Protein AF-A0A8J5NGN4-F1 (afdb_monomer_lite)

Radius of gyration: 33.84 Å; chains: 1; bounding box: 92×82×114 Å

Organism: NCBI:txid485398

Foldseek 3Di:
DDPPPPQDAAAQFLLLDALDPDDPPQLDCQQAPAAADPDQAQCVRAVAAQQPRDPADKDKAFLADQVCFVVQLLNQVLVQAPCSVVDSTSPGSLRIHIHHPVVSVCLVVLQWAWGRHRHHIAIAGDPPSDDPVCCVPGHRRGTHRHYRHGSSSSVSSNVNSCRVPDCQLVDQDWGWHFGQDPVRDTDTDTDGSVVVVVVVVVVVVVVPPPPPPPDDDDDDDDDDDDDDDDDDDDDDDDDDDDDDDDDDDDDDDDDDDDDDDDDDDDDDDDDDDDDDDDDDDDDDDDDDDDDDDDDDDDDDDD

InterPro domains:
  IPR003615 HNH nuclease [PF13391] (49-114)

Structure (mmCIF, N/CA/C/O backbone):
data_AF-A0A8J5NGN4-F1
#
_entry.id   AF-A0A8J5NGN4-F1
#
loop_
_atom_site.group_PDB
_atom_site.id
_atom_site.type_symbol
_atom_site.label_atom_id
_atom_site.label_alt_id
_atom_site.label_comp_id
_atom_site.label_asym_id
_atom_site.label_entity_id
_atom_site.label_seq_id
_atom_site.pdbx_PDB_ins_code
_atom_site.Cartn_x
_atom_site.Cartn_y
_atom_site.Cartn_z
_atom_site.occupancy
_atom_site.B_iso_or_equiv
_atom_site.auth_seq_id
_atom_site.auth_comp_id
_atom_site.auth_asym_id
_atom_site.auth_atom_id
_atom_site.pdbx_PDB_model_num
ATOM 1 N N . MET A 1 1 ? -40.197 -11.863 7.035 1.00 39.50 1 MET A N 1
ATOM 2 C CA . MET A 1 1 ? -38.836 -11.668 6.495 1.00 39.50 1 MET A CA 1
ATOM 3 C C . MET A 1 1 ? -37.990 -11.101 7.623 1.00 39.50 1 MET A C 1
ATOM 5 O O . MET A 1 1 ? -38.134 -9.931 7.949 1.00 39.50 1 MET A O 1
ATOM 9 N N . LEU A 1 2 ? -37.246 -11.954 8.329 1.00 38.03 2 LEU A N 1
ATOM 10 C CA . LEU A 1 2 ? -36.384 -11.507 9.422 1.00 38.03 2 LEU A CA 1
ATOM 11 C C . LEU A 1 2 ? -35.191 -10.789 8.791 1.00 38.03 2 LEU A C 1
ATOM 13 O O . LEU A 1 2 ? -34.340 -11.428 8.178 1.00 38.03 2 LEU A O 1
ATOM 17 N N . VAL A 1 3 ? -35.165 -9.461 8.897 1.00 43.12 3 VAL A N 1
ATOM 18 C CA . VAL A 1 3 ? -33.940 -8.688 8.691 1.00 43.12 3 VAL A CA 1
ATOM 19 C C . VAL A 1 3 ? -33.030 -9.088 9.839 1.00 43.12 3 VAL A C 1
ATOM 21 O O . VAL A 1 3 ? -33.196 -8.628 10.966 1.00 43.12 3 VAL A O 1
ATOM 24 N N . ILE A 1 4 ? -32.141 -10.041 9.586 1.00 38.94 4 ILE A N 1
ATOM 25 C CA . ILE A 1 4 ? -31.088 -10.361 10.535 1.00 38.94 4 ILE A CA 1
ATOM 26 C C . ILE A 1 4 ? -30.204 -9.112 10.546 1.00 38.94 4 ILE A C 1
ATOM 28 O O . ILE A 1 4 ? -29.512 -8.834 9.568 1.00 38.94 4 ILE A O 1
ATOM 32 N N . ASP A 1 5 ? -30.291 -8.312 11.610 1.00 48.19 5 ASP A N 1
ATOM 33 C CA . ASP A 1 5 ? -29.362 -7.213 11.880 1.00 48.19 5 ASP A CA 1
ATOM 34 C C . ASP A 1 5 ? -28.006 -7.836 12.233 1.00 48.19 5 ASP A C 1
ATOM 36 O O . ASP A 1 5 ? -27.617 -7.955 13.399 1.00 48.19 5 ASP A O 1
ATOM 40 N N . ILE A 1 6 ? -27.314 -8.360 11.216 1.00 52.22 6 ILE A N 1
ATOM 41 C CA . ILE A 1 6 ? -25.983 -8.931 11.378 1.00 52.22 6 ILE A CA 1
ATOM 42 C C . ILE A 1 6 ? -25.025 -7.754 11.545 1.00 52.22 6 ILE A C 1
ATOM 44 O O . ILE A 1 6 ? -24.407 -7.267 10.600 1.00 52.22 6 ILE A O 1
ATOM 48 N N . LYS A 1 7 ? -24.915 -7.263 12.781 1.00 64.38 7 LYS A N 1
ATOM 49 C CA . LYS A 1 7 ? -23.884 -6.301 13.171 1.00 64.38 7 LYS A CA 1
ATOM 50 C C . LYS A 1 7 ? -22.527 -7.000 13.143 1.00 64.38 7 LYS A C 1
ATOM 52 O O . LYS A 1 7 ? -22.101 -7.567 14.154 1.00 64.38 7 LYS A O 1
ATOM 57 N N . TYR A 1 8 ? -21.863 -6.961 11.992 1.00 76.25 8 TYR A N 1
ATOM 58 C CA . TYR A 1 8 ? -20.482 -7.408 11.854 1.00 76.25 8 TYR A CA 1
ATOM 59 C C . TYR A 1 8 ? -19.544 -6.482 12.638 1.00 76.25 8 TYR A C 1
ATOM 61 O O . TYR A 1 8 ? -19.718 -5.258 12.601 1.00 76.25 8 TYR A O 1
ATOM 69 N N . PRO A 1 9 ? -18.571 -7.039 13.378 1.00 80.31 9 PRO A N 1
ATOM 70 C CA . PRO A 1 9 ? -17.568 -6.232 14.043 1.00 80.31 9 PRO A CA 1
ATOM 71 C C . PRO A 1 9 ? -16.638 -5.604 12.996 1.00 80.31 9 PRO A C 1
ATOM 73 O O . PRO A 1 9 ? -16.222 -6.256 12.043 1.00 80.31 9 PRO A O 1
ATOM 76 N N . ILE A 1 10 ? -16.342 -4.319 13.161 1.00 86.00 10 ILE A N 1
ATOM 77 C CA . ILE A 1 10 ? -15.572 -3.518 12.208 1.00 86.00 10 ILE A CA 1
ATOM 78 C C . ILE A 1 10 ? -14.189 -3.246 12.786 1.00 86.00 10 ILE A C 1
ATOM 80 O O . ILE A 1 10 ? -14.046 -2.955 13.972 1.00 86.00 10 ILE A O 1
ATOM 84 N N . VAL A 1 11 ? -13.164 -3.309 11.945 1.00 88.19 11 VAL A N 1
ATOM 85 C CA . VAL A 1 11 ? -11.821 -2.864 12.316 1.00 88.19 11 VAL A CA 1
ATOM 86 C C . VAL A 1 11 ? -11.794 -1.326 12.282 1.00 88.19 11 VAL A C 1
ATOM 88 O O . VAL A 1 11 ? -12.138 -0.742 11.255 1.00 88.19 11 VAL A O 1
ATOM 91 N N . PRO A 1 12 ? -11.445 -0.636 13.379 1.00 85.69 12 PRO A N 1
ATOM 92 C CA . PRO A 1 12 ? -11.610 0.816 13.469 1.00 85.69 12 PRO A CA 1
ATOM 93 C C . PRO A 1 12 ? -10.469 1.626 12.838 1.00 85.69 12 PRO A C 1
ATOM 95 O O . PRO A 1 12 ? -10.673 2.789 12.490 1.00 85.69 12 PRO A O 1
ATOM 98 N N . SER A 1 13 ? -9.274 1.050 12.708 1.00 89.00 13 SER A N 1
ATOM 99 C CA . SER A 1 13 ? -8.095 1.687 12.110 1.00 89.00 13 SER A CA 1
ATOM 100 C C . SER A 1 13 ? -7.117 0.639 11.583 1.00 89.00 13 SER A C 1
ATOM 102 O O . SER A 1 13 ? -7.213 -0.533 11.945 1.00 89.00 13 SER A O 1
ATOM 104 N N . PHE A 1 14 ? -6.139 1.074 10.785 1.00 92.12 14 PHE A N 1
ATOM 105 C CA . PHE A 1 14 ? -5.083 0.191 10.293 1.00 92.12 14 PHE A CA 1
ATOM 106 C C . PHE A 1 14 ? -4.244 -0.424 11.431 1.00 92.12 14 PHE A C 1
ATOM 108 O O . PHE A 1 14 ? -3.926 -1.601 11.374 1.00 92.12 14 PHE A O 1
ATOM 115 N N . ASP A 1 15 ? -4.014 0.287 12.539 1.00 90.06 15 ASP A N 1
ATOM 116 C CA . ASP A 1 15 ? -3.294 -0.272 13.704 1.00 90.06 15 ASP A CA 1
ATOM 117 C C . ASP A 1 15 ? -4.004 -1.481 14.351 1.00 90.06 15 ASP A C 1
ATOM 119 O O . ASP A 1 15 ? -3.383 -2.304 15.031 1.00 90.06 15 ASP A O 1
ATOM 123 N N . ASN A 1 16 ? -5.326 -1.576 14.157 1.00 88.94 16 ASN A N 1
ATOM 124 C CA . ASN A 1 16 ? -6.161 -2.689 14.615 1.00 88.94 16 ASN A CA 1
ATOM 125 C C . ASN A 1 16 ? -6.395 -3.744 13.527 1.00 88.94 16 ASN A C 1
ATOM 127 O O . ASN A 1 16 ? -6.999 -4.779 13.801 1.00 88.94 16 ASN A O 1
ATOM 131 N N . PHE A 1 17 ? -5.958 -3.478 12.299 1.00 92.75 17 PHE A N 1
ATOM 132 C CA . PHE A 1 17 ? -6.035 -4.422 11.199 1.00 92.75 17 PHE A CA 1
ATOM 133 C C . PHE A 1 17 ? -4.938 -5.474 11.351 1.00 92.75 17 PHE A C 1
ATOM 135 O O . PHE A 1 17 ? -3.791 -5.135 11.640 1.00 92.75 17 PHE A O 1
ATOM 142 N N . GLN A 1 18 ? -5.296 -6.742 11.163 1.00 92.94 18 GLN A N 1
ATOM 143 C CA . GLN A 1 18 ? -4.340 -7.843 11.112 1.00 92.94 18 GLN A CA 1
ATOM 144 C C . GLN A 1 18 ? -4.159 -8.271 9.659 1.00 92.94 18 GLN A C 1
ATOM 146 O O . GLN A 1 18 ? -5.151 -8.419 8.941 1.00 92.94 18 GLN A O 1
ATOM 151 N N . CYS A 1 19 ? -2.908 -8.444 9.233 1.00 95.00 19 CYS A N 1
ATOM 152 C CA . CYS A 1 19 ? -2.611 -9.077 7.954 1.00 95.00 19 CYS A CA 1
ATOM 153 C C . CYS A 1 19 ? -3.171 -10.508 7.992 1.00 95.00 19 CYS A C 1
ATOM 155 O O . CYS A 1 19 ? -2.878 -11.225 8.949 1.00 95.00 19 CYS A O 1
ATOM 157 N N . PRO A 1 20 ? -4.008 -10.917 7.028 1.00 93.81 20 PRO A N 1
ATOM 158 C CA . PRO A 1 20 ? -4.494 -12.286 6.984 1.00 93.81 20 PRO A CA 1
ATOM 159 C C . PRO A 1 20 ? -3.381 -13.234 6.524 1.00 93.81 20 PRO A C 1
ATOM 161 O O . PRO A 1 20 ? -2.614 -12.893 5.624 1.00 93.81 20 PRO A O 1
ATOM 164 N N . ASP A 1 21 ? -3.336 -14.430 7.112 1.00 91.75 21 ASP A N 1
ATOM 165 C CA . ASP A 1 21 ? -2.386 -15.479 6.718 1.00 91.75 21 ASP A CA 1
ATOM 166 C C . ASP A 1 21 ? -2.647 -15.927 5.268 1.00 91.75 21 ASP A C 1
ATOM 168 O O . ASP A 1 21 ? -1.741 -15.982 4.433 1.00 91.75 21 ASP A O 1
ATOM 172 N N . GLU A 1 22 ? -3.923 -16.154 4.944 1.00 94.56 22 GLU A N 1
ATOM 173 C CA . GLU A 1 22 ? -4.396 -16.506 3.606 1.00 94.56 22 GLU A CA 1
ATOM 174 C C . GLU A 1 22 ? -5.082 -15.310 2.939 1.00 94.56 22 GLU A C 1
ATOM 176 O O . GLU A 1 22 ? -6.012 -14.705 3.483 1.00 94.56 22 GLU A O 1
ATOM 181 N N . LEU A 1 23 ? -4.637 -14.969 1.728 1.00 94.81 23 LEU A N 1
ATOM 182 C CA . LEU A 1 23 ? -5.273 -13.921 0.937 1.00 94.81 23 LEU A CA 1
ATOM 183 C C . LEU A 1 23 ? -6.537 -14.448 0.237 1.00 94.81 23 LEU A C 1
ATOM 185 O O . LEU A 1 23 ? -6.602 -15.628 -0.108 1.00 94.81 23 LEU A O 1
ATOM 189 N N . PRO A 1 24 ? -7.538 -13.587 -0.031 1.00 93.94 24 PRO A N 1
ATOM 190 C CA . PRO A 1 24 ? -8.716 -13.982 -0.802 1.00 93.94 24 PRO A CA 1
ATOM 191 C C . 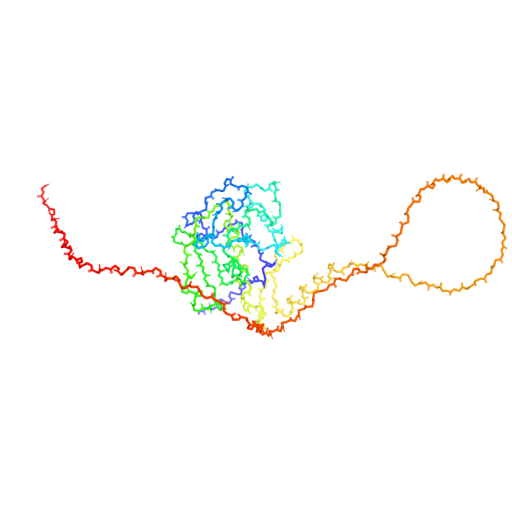PRO A 1 24 ? -8.346 -14.512 -2.194 1.00 93.94 24 PRO A C 1
ATOM 193 O O . PRO A 1 24 ? -7.353 -14.081 -2.770 1.00 93.94 24 PRO A O 1
ATOM 196 N N . GLU A 1 25 ? -9.199 -15.344 -2.798 1.00 92.38 25 GLU A N 1
ATOM 197 C CA . GLU A 1 25 ? -8.989 -15.903 -4.150 1.00 92.38 25 GLU A CA 1
ATOM 198 C C . GLU A 1 25 ? -8.738 -14.825 -5.222 1.00 92.38 25 GLU A C 1
ATOM 200 O O . GLU A 1 25 ? -7.943 -15.015 -6.143 1.00 92.38 25 GLU A O 1
ATOM 205 N N . SER A 1 26 ? -9.339 -13.639 -5.062 1.00 92.25 26 SER A N 1
ATOM 206 C CA . SER A 1 26 ? -9.097 -12.483 -5.936 1.00 92.25 26 SER A CA 1
ATOM 207 C C . SER A 1 26 ? -7.670 -11.922 -5.844 1.00 92.25 26 SER A C 1
ATOM 209 O O . SER A 1 26 ? -7.340 -10.993 -6.566 1.00 92.25 26 SER A O 1
ATOM 211 N N . TRP A 1 27 ? -6.857 -12.438 -4.927 1.00 95.00 27 TRP A N 1
ATOM 212 C CA . TRP A 1 27 ? -5.442 -12.158 -4.700 1.00 95.00 27 TRP A CA 1
ATOM 213 C C . TRP A 1 27 ? -4.613 -13.450 -4.830 1.00 95.00 27 TRP A C 1
ATOM 215 O O . TRP A 1 27 ? -3.542 -13.566 -4.249 1.00 95.00 27 TRP A O 1
ATOM 225 N N . SER A 1 28 ? -5.092 -14.452 -5.563 1.00 90.81 28 SER A N 1
ATOM 226 C CA . SER A 1 28 ? -4.305 -15.655 -5.859 1.00 90.81 28 SER A CA 1
ATOM 227 C C . SER A 1 28 ? -3.135 -15.357 -6.804 1.00 90.81 28 SER A C 1
ATOM 229 O O . SER A 1 28 ? -3.163 -14.391 -7.574 1.00 90.81 28 SER A O 1
ATOM 231 N N . ASP A 1 29 ? -2.101 -16.202 -6.753 1.00 87.56 29 ASP A N 1
ATOM 232 C CA . ASP A 1 29 ? -0.964 -16.132 -7.682 1.00 87.56 29 ASP A CA 1
ATOM 233 C C . ASP A 1 29 ? -1.377 -16.334 -9.134 1.00 87.56 29 ASP A C 1
ATOM 235 O O . ASP A 1 29 ? -0.934 -15.584 -10.004 1.00 87.56 29 ASP A O 1
ATOM 239 N N . ASP A 1 30 ? -2.295 -17.268 -9.370 1.00 88.88 30 ASP A N 1
ATOM 240 C CA . ASP A 1 30 ? -2.773 -17.620 -10.705 1.00 88.88 30 ASP A CA 1
ATOM 241 C C . ASP A 1 30 ? -3.442 -16.439 -11.425 1.00 88.88 30 ASP A C 1
ATOM 243 O O . ASP A 1 30 ? -3.403 -16.348 -12.653 1.00 88.88 30 ASP A O 1
ATOM 247 N N . LEU A 1 31 ? -4.044 -15.506 -10.676 1.00 89.12 31 LEU A N 1
ATOM 248 C CA . LEU A 1 31 ? -4.729 -14.351 -11.252 1.00 89.12 31 LEU A CA 1
ATOM 249 C C . LEU A 1 31 ?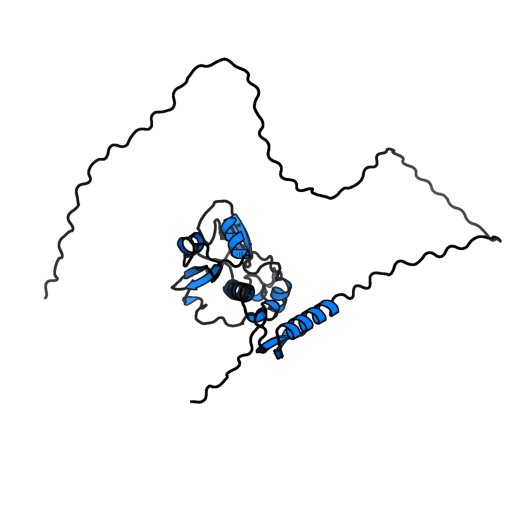 -3.773 -13.234 -11.683 1.00 89.12 31 LEU A C 1
ATOM 251 O O . LEU A 1 31 ? -4.102 -12.477 -12.594 1.00 89.12 31 LEU A O 1
ATOM 255 N N . ALA A 1 32 ? -2.648 -13.062 -10.994 1.00 93.25 32 ALA A N 1
ATOM 256 C CA . ALA A 1 32 ? -1.710 -11.970 -11.236 1.00 93.25 32 ALA A CA 1
ATOM 257 C C . ALA A 1 32 ? -0.332 -12.343 -10.666 1.00 93.25 32 ALA A C 1
ATOM 259 O O . ALA A 1 32 ? -0.017 -11.969 -9.525 1.00 93.25 32 ALA A O 1
ATOM 260 N N . PRO A 1 33 ? 0.493 -13.079 -11.428 1.00 93.81 33 PRO A N 1
ATOM 261 C CA . PRO A 1 33 ? 1.757 -13.593 -10.924 1.00 93.81 33 PRO A CA 1
ATOM 262 C C . PRO A 1 33 ? 2.728 -12.455 -10.591 1.00 93.81 33 PRO A C 1
ATOM 264 O O . PRO A 1 33 ? 2.733 -11.399 -11.231 1.00 93.81 33 PRO A O 1
ATOM 267 N N . ILE A 1 34 ? 3.553 -12.680 -9.571 1.00 94.75 34 ILE A N 1
ATOM 268 C CA . ILE A 1 34 ? 4.740 -11.875 -9.279 1.00 94.75 34 ILE A CA 1
ATOM 269 C C . ILE A 1 34 ? 5.931 -12.814 -9.420 1.00 94.75 34 ILE A C 1
ATOM 271 O O . ILE A 1 34 ? 5.987 -13.850 -8.761 1.00 94.75 34 ILE A O 1
ATOM 275 N N . GLU A 1 35 ? 6.875 -12.470 -10.292 1.00 89.81 35 GLU A N 1
ATOM 276 C CA . GLU A 1 35 ? 8.060 -13.307 -10.473 1.00 89.81 35 GLU A CA 1
ATOM 277 C C . GLU A 1 35 ? 8.958 -13.222 -9.226 1.00 89.81 35 GLU A C 1
ATOM 279 O O . GLU A 1 35 ? 9.094 -12.146 -8.631 1.00 89.81 35 GLU A O 1
ATOM 284 N N . PRO A 1 36 ? 9.621 -14.314 -8.816 1.00 86.25 36 PRO A N 1
ATOM 285 C CA . PRO A 1 36 ? 10.644 -14.241 -7.781 1.00 86.25 36 PRO A CA 1
ATOM 286 C C . PRO A 1 36 ? 11.734 -13.229 -8.156 1.00 86.25 36 PRO A C 1
ATOM 288 O O . PRO A 1 36 ? 12.153 -13.135 -9.311 1.00 86.25 36 PRO A O 1
ATOM 291 N N . GLY A 1 37 ? 12.195 -12.451 -7.179 1.00 76.75 37 GLY A N 1
ATOM 292 C CA . GLY A 1 37 ? 13.311 -11.530 -7.367 1.00 76.75 37 GLY A CA 1
ATOM 293 C C . GLY A 1 37 ? 14.629 -12.203 -7.017 1.00 76.75 37 GLY A C 1
ATOM 294 O O . GLY A 1 37 ? 14.760 -12.761 -5.937 1.00 76.75 37 GLY A O 1
ATOM 295 N N . ILE A 1 38 ? 15.615 -12.123 -7.909 1.00 78.62 38 ILE A N 1
ATOM 296 C CA . ILE A 1 38 ? 17.003 -12.535 -7.620 1.00 78.62 38 ILE A CA 1
ATOM 297 C C . ILE A 1 38 ? 17.871 -11.368 -7.126 1.00 78.62 38 ILE A C 1
ATOM 299 O O . ILE A 1 38 ? 19.014 -11.555 -6.715 1.00 78.62 38 ILE A O 1
ATOM 303 N N . TYR A 1 39 ? 17.338 -10.151 -7.218 1.00 78.50 39 TYR A N 1
ATOM 304 C CA . TYR A 1 39 ? 18.052 -8.913 -6.950 1.00 78.50 39 TYR A CA 1
ATOM 305 C C . TYR A 1 39 ? 17.925 -8.534 -5.480 1.00 78.50 39 TYR A C 1
ATOM 307 O O . TYR A 1 39 ? 16.827 -8.545 -4.928 1.00 78.50 39 TYR A O 1
ATOM 315 N N . ARG A 1 40 ? 19.050 -8.144 -4.876 1.00 82.81 40 ARG A N 1
ATOM 316 C CA . ARG A 1 40 ? 19.090 -7.600 -3.511 1.00 82.81 40 ARG A CA 1
ATOM 317 C C . ARG A 1 40 ? 18.794 -6.104 -3.450 1.00 82.81 40 ARG A C 1
ATOM 319 O O . ARG A 1 40 ? 18.547 -5.596 -2.367 1.00 82.81 40 ARG A O 1
ATOM 326 N N . ASP A 1 41 ? 18.818 -5.402 -4.580 1.00 89.31 41 ASP A N 1
ATOM 327 C CA . ASP A 1 41 ? 18.526 -3.972 -4.652 1.00 89.31 41 ASP A CA 1
ATOM 328 C C . ASP A 1 41 ? 17.281 -3.705 -5.509 1.00 89.31 41 ASP A C 1
ATOM 330 O O . ASP A 1 41 ? 17.133 -4.227 -6.617 1.00 89.31 41 ASP A O 1
ATOM 334 N N . ALA A 1 42 ? 16.370 -2.879 -4.993 1.00 92.62 42 ALA A N 1
ATOM 335 C CA . ALA A 1 42 ? 15.104 -2.588 -5.656 1.00 92.62 42 ALA A CA 1
ATOM 336 C C . ALA A 1 42 ? 15.261 -1.686 -6.893 1.00 92.62 42 ALA A C 1
ATOM 338 O O . ALA A 1 42 ? 14.431 -1.761 -7.800 1.00 92.62 42 ALA A O 1
ATOM 339 N N . ARG A 1 43 ? 16.309 -0.851 -6.974 1.00 94.38 43 ARG A N 1
ATOM 340 C CA . ARG A 1 43 ? 16.567 -0.032 -8.170 1.00 94.38 43 ARG A CA 1
ATOM 341 C C . ARG A 1 43 ? 17.092 -0.895 -9.305 1.00 94.38 43 ARG A C 1
ATOM 343 O O . ARG A 1 43 ? 16.595 -0.752 -10.415 1.00 94.38 43 ARG A O 1
ATOM 350 N N . GLU A 1 44 ? 18.023 -1.803 -9.023 1.00 93.06 44 GLU A N 1
ATOM 351 C CA . GLU A 1 44 ? 18.513 -2.778 -10.008 1.00 93.06 44 GLU A CA 1
ATOM 352 C C . GLU A 1 44 ? 17.392 -3.701 -10.500 1.00 93.06 44 GLU A C 1
ATOM 354 O O . GLU A 1 44 ? 17.292 -3.983 -11.692 1.00 93.06 44 GLU A O 1
ATOM 359 N N . ARG A 1 45 ? 16.517 -4.140 -9.585 1.00 94.69 45 ARG A N 1
ATOM 360 C CA . ARG A 1 45 ? 15.370 -5.001 -9.899 1.00 94.69 45 ARG A CA 1
ATOM 361 C C . ARG A 1 45 ? 14.364 -4.336 -10.836 1.00 94.69 45 ARG A C 1
ATOM 363 O O . ARG A 1 45 ? 13.828 -4.992 -11.734 1.00 94.69 45 ARG A O 1
ATOM 370 N N . ASP A 1 46 ? 14.051 -3.069 -10.573 1.00 95.25 46 ASP A N 1
ATOM 371 C CA . ASP A 1 46 ? 12.945 -2.381 -11.229 1.00 95.25 46 ASP A CA 1
ATOM 372 C C . ASP A 1 46 ? 13.390 -1.568 -12.451 1.00 95.25 46 ASP A C 1
ATOM 374 O O . ASP A 1 46 ? 12.608 -1.489 -13.392 1.00 95.25 46 ASP A O 1
ATOM 378 N N . ASP A 1 47 ? 14.598 -0.991 -12.471 1.00 92.62 47 ASP A N 1
ATOM 379 C CA . ASP A 1 47 ? 15.212 -0.177 -13.549 1.00 92.62 47 ASP A CA 1
ATOM 380 C C . ASP A 1 47 ? 14.467 1.138 -13.912 1.00 92.62 47 ASP A C 1
ATOM 382 O O . ASP A 1 47 ? 15.056 2.209 -14.046 1.00 92.62 47 ASP A O 1
ATOM 386 N N . GLY A 1 48 ? 13.135 1.114 -13.961 1.00 96.81 48 GLY A N 1
ATOM 387 C CA . GLY A 1 48 ? 12.252 2.259 -14.182 1.00 96.81 48 GLY A CA 1
ATOM 388 C C . GLY A 1 48 ? 10.941 2.152 -13.401 1.00 96.81 48 GLY A C 1
ATOM 389 O O . GLY A 1 48 ? 10.662 1.145 -12.743 1.00 96.81 48 GLY A O 1
ATOM 390 N N . CYS A 1 49 ? 10.099 3.185 -13.486 1.00 98.25 49 CYS A N 1
ATOM 391 C CA . CYS A 1 49 ? 8.848 3.257 -12.729 1.00 98.25 49 CYS A CA 1
ATOM 392 C C . CYS A 1 49 ? 7.941 2.038 -12.982 1.00 98.25 49 CYS A C 1
ATOM 394 O O . CYS A 1 49 ? 7.504 1.816 -14.110 1.00 98.25 49 CYS A O 1
ATOM 396 N N . ARG A 1 50 ? 7.569 1.301 -11.928 1.00 97.94 50 ARG A N 1
ATOM 397 C CA . ARG A 1 50 ? 6.721 0.098 -12.042 1.00 97.94 50 ARG A CA 1
ATOM 398 C C . ARG A 1 50 ? 5.278 0.367 -12.463 1.00 97.94 50 ARG A C 1
ATOM 400 O O . ARG A 1 50 ? 4.598 -0.547 -12.908 1.00 97.94 50 ARG A O 1
ATOM 407 N N . ILE A 1 51 ? 4.819 1.614 -12.388 1.00 97.56 51 ILE A N 1
ATOM 408 C CA . ILE A 1 51 ? 3.485 2.008 -12.862 1.00 97.56 51 ILE A CA 1
ATOM 409 C C . ILE A 1 51 ? 3.519 2.437 -14.326 1.00 97.56 51 ILE A C 1
ATOM 411 O O . ILE A 1 51 ? 2.733 1.954 -15.127 1.00 97.56 51 ILE A O 1
ATOM 415 N N . THR A 1 52 ? 4.431 3.338 -14.690 1.00 96.81 52 THR A N 1
ATOM 416 C CA . THR A 1 52 ? 4.396 4.009 -16.004 1.00 96.81 52 THR A CA 1
ATOM 417 C C . THR A 1 52 ? 5.445 3.502 -16.991 1.00 96.81 52 THR A C 1
ATOM 419 O O . THR A 1 52 ? 5.420 3.899 -18.149 1.00 96.81 52 THR A O 1
ATOM 422 N N . GLY A 1 53 ? 6.415 2.698 -16.546 1.00 97.19 53 GLY A N 1
ATOM 423 C CA . GLY A 1 53 ? 7.607 2.346 -17.328 1.00 97.19 53 GLY A CA 1
ATOM 424 C C . GLY A 1 53 ? 8.579 3.512 -17.550 1.00 97.19 53 GLY A C 1
ATOM 425 O O . GLY A 1 53 ? 9.585 3.358 -18.231 1.00 97.19 53 GLY A O 1
ATOM 426 N N . SER A 1 54 ? 8.298 4.691 -16.990 1.00 96.75 54 SER A N 1
ATOM 427 C CA . SER A 1 54 ? 9.108 5.894 -17.178 1.00 96.75 54 SER A CA 1
ATOM 428 C C . SER A 1 54 ? 10.460 5.813 -16.463 1.00 96.75 54 SER A C 1
ATOM 430 O O . SER A 1 54 ? 10.519 5.448 -15.287 1.00 96.75 54 SER A O 1
ATOM 432 N N . PHE A 1 55 ? 11.506 6.299 -17.138 1.00 95.94 55 PHE A N 1
ATOM 433 C CA . PHE A 1 55 ? 12.855 6.521 -16.591 1.00 95.94 55 PHE A CA 1
ATOM 434 C C . PHE A 1 55 ? 13.113 7.970 -16.143 1.00 95.94 55 PHE A C 1
ATOM 436 O O . PHE A 1 55 ? 14.189 8.285 -15.641 1.00 95.94 55 PHE A O 1
ATOM 443 N N . LEU A 1 56 ? 12.133 8.871 -16.312 1.00 95.44 56 LEU A N 1
ATOM 444 C CA . LEU A 1 56 ? 12.136 10.184 -15.644 1.00 95.44 56 LEU A CA 1
ATOM 445 C C . LEU A 1 56 ? 12.328 10.018 -14.128 1.00 95.44 56 LEU A C 1
ATOM 447 O O . LEU A 1 56 ? 12.010 8.941 -13.629 1.00 95.44 56 LEU A O 1
ATOM 451 N N . PRO A 1 57 ? 12.773 11.059 -13.392 1.00 97.38 57 PRO A N 1
ATOM 452 C CA . PRO A 1 57 ? 13.196 10.934 -11.999 1.00 97.38 57 PRO A CA 1
ATOM 453 C C . PRO A 1 57 ? 12.324 9.997 -11.152 1.00 97.38 57 PRO A C 1
ATOM 455 O O . PRO A 1 57 ? 11.105 10.182 -11.037 1.00 97.38 57 PRO A O 1
ATOM 458 N N . THR A 1 58 ? 12.975 8.967 -10.606 1.00 97.88 58 THR A N 1
ATOM 459 C CA . THR A 1 58 ? 12.354 7.883 -9.847 1.00 97.88 58 THR A CA 1
ATOM 460 C C . THR A 1 58 ? 12.903 7.770 -8.426 1.00 97.88 58 THR A C 1
ATOM 462 O O . THR A 1 58 ? 14.087 7.984 -8.143 1.00 97.88 58 THR A O 1
ATOM 465 N N . GLU A 1 59 ? 12.032 7.353 -7.518 1.00 97.75 59 GLU A N 1
ATOM 466 C CA . GLU A 1 59 ? 12.296 7.169 -6.098 1.00 97.75 59 GLU A CA 1
ATOM 467 C C . GLU A 1 59 ? 11.828 5.789 -5.643 1.00 97.75 59 GLU A C 1
ATOM 469 O O . GLU A 1 59 ? 10.875 5.227 -6.188 1.00 97.75 59 GLU A O 1
ATOM 474 N N . LEU A 1 60 ? 12.510 5.246 -4.634 1.00 97.62 60 LEU A N 1
ATOM 475 C CA . LEU A 1 60 ? 12.063 4.033 -3.963 1.00 97.62 60 LEU A CA 1
ATOM 476 C C . LEU A 1 60 ? 10.881 4.380 -3.062 1.00 97.62 60 LEU A C 1
ATOM 478 O O . LEU A 1 60 ? 11.025 5.131 -2.096 1.00 97.62 60 LEU A O 1
ATOM 482 N N . ALA A 1 61 ? 9.728 3.821 -3.399 1.00 97.94 61 ALA A N 1
ATOM 483 C CA . ALA A 1 61 ? 8.504 3.953 -2.639 1.00 97.94 61 ALA A CA 1
ATOM 484 C C . ALA A 1 61 ? 8.295 2.702 -1.796 1.00 97.94 61 ALA A C 1
ATOM 486 O O . ALA A 1 61 ? 8.300 1.591 -2.328 1.00 97.94 61 ALA A O 1
ATOM 487 N N . HIS A 1 62 ? 8.072 2.874 -0.495 1.00 97.81 62 HIS A N 1
ATOM 488 C CA . HIS A 1 62 ? 7.707 1.745 0.353 1.00 97.81 62 HIS A CA 1
ATOM 489 C C . HIS A 1 62 ? 6.281 1.280 0.017 1.00 97.81 62 HIS A C 1
ATOM 491 O O . HIS A 1 62 ? 5.363 2.096 -0.112 1.00 97.81 62 HIS A O 1
ATOM 497 N N . ILE A 1 63 ? 6.073 -0.033 -0.107 1.00 98.19 63 ILE A N 1
ATOM 498 C CA . ILE A 1 63 ? 4.739 -0.607 -0.297 1.00 98.19 63 ILE A CA 1
ATOM 499 C C . ILE A 1 63 ? 3.957 -0.419 1.001 1.00 98.19 63 ILE A C 1
ATOM 501 O O . ILE A 1 63 ? 2.932 0.254 0.998 1.00 98.19 63 ILE A O 1
ATOM 505 N N . ILE A 1 64 ? 4.466 -0.937 2.120 1.00 97.62 64 ILE A N 1
ATOM 506 C CA . ILE A 1 64 ? 3.990 -0.608 3.465 1.00 97.62 64 ILE A CA 1
ATOM 507 C C . ILE A 1 64 ? 4.839 0.556 3.994 1.00 97.62 64 ILE A C 1
ATOM 509 O O . ILE A 1 64 ? 6.042 0.375 4.190 1.00 97.62 64 ILE A O 1
ATOM 513 N N . PRO A 1 65 ? 4.256 1.744 4.246 1.00 96.69 65 PRO A N 1
ATOM 514 C CA . PRO A 1 65 ? 5.020 2.918 4.656 1.00 96.69 65 PRO A CA 1
ATOM 515 C C . PRO A 1 65 ? 5.845 2.677 5.920 1.00 96.69 65 PRO A C 1
ATOM 517 O O . PRO A 1 65 ? 5.353 2.093 6.883 1.00 96.69 65 PRO A O 1
ATOM 520 N N . GLN A 1 66 ? 7.055 3.237 5.977 1.00 94.38 66 GLN A N 1
ATOM 521 C CA . GLN A 1 66 ? 7.942 3.106 7.140 1.00 94.38 66 GLN A CA 1
ATOM 522 C C . GLN A 1 66 ? 7.297 3.602 8.451 1.00 94.38 66 GLN A C 1
ATOM 524 O O . GLN A 1 66 ? 7.583 3.077 9.526 1.00 94.38 66 GLN A O 1
ATOM 529 N N . ALA A 1 67 ? 6.374 4.569 8.381 1.00 94.44 67 ALA A N 1
ATOM 530 C CA . ALA A 1 67 ? 5.593 5.029 9.534 1.00 94.44 67 ALA A CA 1
ATOM 531 C C . ALA A 1 67 ? 4.773 3.909 10.214 1.00 94.44 67 ALA A C 1
ATOM 533 O O . ALA A 1 67 ? 4.359 4.070 11.355 1.00 94.44 67 ALA A O 1
ATOM 534 N N . GLN A 1 68 ? 4.566 2.776 9.536 1.00 95.94 68 GLN A N 1
ATOM 535 C CA . GLN A 1 68 ? 3.869 1.589 10.032 1.00 95.94 68 GLN A CA 1
ATOM 536 C C . GLN A 1 68 ? 4.828 0.506 10.561 1.00 95.94 68 GLN A C 1
ATOM 538 O O . GLN A 1 68 ? 4.459 -0.663 10.617 1.00 95.94 68 GLN A O 1
ATOM 543 N N . SER A 1 69 ? 6.057 0.862 10.960 1.00 93.94 69 SER A N 1
ATOM 544 C CA . SER A 1 69 ? 7.064 -0.105 11.443 1.00 93.94 69 SER A CA 1
ATOM 545 C C . SER A 1 69 ? 6.598 -0.918 12.662 1.00 93.94 69 SER A C 1
ATOM 547 O O . SER A 1 69 ? 6.879 -2.110 12.748 1.00 93.94 69 SER A O 1
ATOM 549 N N . GLU A 1 70 ? 5.849 -0.312 13.589 1.00 93.06 70 GLU A N 1
ATOM 550 C CA . GLU A 1 70 ? 5.287 -1.043 14.738 1.00 93.06 70 GLU A CA 1
ATOM 551 C C . GLU A 1 70 ? 4.228 -2.062 14.292 1.00 93.06 70 GLU A C 1
ATOM 553 O O . GLU A 1 70 ? 4.234 -3.216 14.725 1.00 93.06 70 GLU A O 1
ATOM 558 N N . TRP A 1 71 ? 3.340 -1.656 13.377 1.00 95.00 71 TRP A N 1
ATOM 559 C CA . TRP A 1 71 ? 2.333 -2.541 12.793 1.00 95.00 71 TRP A CA 1
ATOM 560 C C . TRP A 1 71 ? 2.980 -3.686 11.998 1.00 95.00 71 TRP A C 1
ATOM 562 O O . TRP A 1 71 ? 2.542 -4.832 12.114 1.00 95.00 71 TRP A O 1
ATOM 572 N N . TRP A 1 72 ? 4.049 -3.393 11.250 1.00 95.75 72 TRP A N 1
ATOM 573 C CA . TRP A 1 72 ? 4.848 -4.364 10.498 1.00 95.75 72 TRP A CA 1
ATOM 574 C C . TRP A 1 72 ? 5.396 -5.468 11.405 1.00 95.75 72 TRP A C 1
ATOM 576 O O . TRP A 1 72 ? 5.200 -6.650 11.123 1.00 95.75 72 TRP A O 1
ATOM 586 N N . GLN A 1 73 ? 6.030 -5.091 12.521 1.00 93.31 73 GLN A N 1
ATOM 587 C CA . GLN A 1 73 ? 6.576 -6.049 13.486 1.00 93.31 73 GLN A CA 1
ATOM 588 C C . GLN A 1 73 ? 5.473 -6.889 14.128 1.00 93.31 73 GLN A C 1
ATOM 590 O O . GLN A 1 73 ? 5.593 -8.107 14.216 1.00 93.31 73 GLN A O 1
ATOM 595 N N . LYS A 1 74 ? 4.369 -6.252 14.530 1.00 92.31 74 LYS A N 1
ATOM 596 C CA . LYS A 1 74 ? 3.230 -6.931 15.157 1.00 92.31 74 LYS A CA 1
ATOM 597 C C . LYS A 1 74 ? 2.580 -7.979 14.250 1.00 92.31 74 LYS A C 1
ATOM 599 O O . LYS A 1 74 ? 2.101 -8.989 14.753 1.00 92.31 74 LYS A O 1
ATOM 604 N N . ASN A 1 75 ? 2.552 -7.732 12.943 1.00 94.12 75 ASN A N 1
ATOM 605 C CA . ASN A 1 75 ? 1.992 -8.647 11.946 1.00 94.12 75 ASN A CA 1
ATOM 606 C C . ASN A 1 75 ? 3.043 -9.577 11.326 1.00 94.12 75 ASN A C 1
ATOM 608 O O . ASN A 1 75 ? 2.742 -10.251 10.348 1.00 94.12 75 ASN A O 1
ATOM 612 N N . LEU A 1 76 ? 4.266 -9.604 11.876 1.00 94.00 76 LEU A N 1
ATOM 613 C CA . LEU A 1 76 ? 5.366 -10.454 11.416 1.00 94.00 76 LEU A CA 1
ATOM 614 C C . LEU A 1 76 ? 5.602 -10.346 9.904 1.00 94.00 76 LEU A C 1
ATOM 616 O O . LEU A 1 76 ? 5.896 -11.335 9.236 1.00 94.00 76 LEU A O 1
ATOM 620 N N . MET A 1 77 ? 5.475 -9.138 9.348 1.00 95.19 77 MET A N 1
ATOM 621 C CA . MET A 1 77 ? 5.488 -8.949 7.893 1.00 95.19 77 MET A CA 1
ATOM 622 C C . MET A 1 77 ? 6.823 -9.343 7.242 1.00 95.19 77 MET A C 1
ATOM 624 O O . MET A 1 77 ? 6.854 -9.637 6.050 1.00 95.19 77 MET A O 1
ATOM 628 N N . TYR A 1 78 ? 7.903 -9.421 8.025 1.00 93.12 78 TYR A N 1
ATOM 629 C CA . TYR A 1 78 ? 9.199 -9.946 7.592 1.00 93.12 78 TYR A CA 1
ATOM 630 C C . TYR A 1 78 ? 9.130 -11.403 7.101 1.00 93.12 78 TYR A C 1
ATOM 632 O O . TYR A 1 78 ? 9.954 -11.806 6.293 1.00 93.12 78 TYR A O 1
ATOM 640 N N . THR A 1 79 ? 8.132 -12.188 7.522 1.00 93.38 79 THR A N 1
ATOM 641 C CA . THR A 1 79 ? 7.930 -13.574 7.052 1.00 93.38 79 THR A CA 1
ATOM 642 C C . THR A 1 79 ? 7.597 -13.668 5.562 1.00 93.38 79 THR A C 1
ATOM 644 O O . THR A 1 79 ? 7.749 -14.731 4.969 1.00 93.38 79 THR A O 1
ATOM 647 N N . TYR A 1 80 ? 7.177 -12.557 4.950 1.00 92.56 80 TYR A N 1
ATOM 648 C CA . TYR A 1 80 ? 6.871 -12.463 3.524 1.00 92.56 80 TYR A CA 1
ATOM 649 C C . TYR A 1 80 ? 8.022 -11.880 2.684 1.00 92.56 80 TYR A C 1
ATOM 651 O O . TYR A 1 80 ? 7.848 -11.649 1.489 1.00 92.56 80 TYR A O 1
ATOM 659 N N . VAL A 1 81 ? 9.171 -11.599 3.300 1.00 91.12 81 VAL A N 1
ATOM 660 C CA . VAL A 1 81 ? 10.412 -11.183 2.625 1.00 91.12 81 VAL A CA 1
ATOM 661 C C . VAL A 1 81 ? 11.122 -12.432 2.097 1.00 91.12 81 VAL A C 1
ATOM 663 O O . VAL A 1 81 ? 11.018 -13.496 2.705 1.00 91.12 81 VAL A O 1
ATOM 666 N N . ALA A 1 82 ? 11.856 -12.326 0.986 1.00 85.50 82 ALA A N 1
ATOM 667 C CA . ALA A 1 82 ? 12.563 -13.471 0.404 1.00 85.50 82 ALA A CA 1
ATOM 668 C C . ALA A 1 82 ? 13.599 -14.091 1.365 1.00 85.50 82 ALA A C 1
ATOM 670 O O . ALA A 1 82 ? 13.694 -15.313 1.457 1.00 85.50 82 ALA A O 1
ATOM 671 N N . ASN A 1 83 ? 14.328 -13.249 2.108 1.00 81.88 83 ASN A N 1
ATOM 672 C CA . ASN A 1 83 ? 15.322 -13.652 3.107 1.00 81.88 83 ASN A CA 1
ATOM 673 C C . ASN A 1 83 ? 14.940 -13.110 4.501 1.00 81.88 83 ASN A C 1
ATOM 675 O O . ASN A 1 83 ? 15.473 -12.080 4.928 1.00 81.88 83 ASN A O 1
ATOM 679 N N . PRO A 1 84 ? 14.026 -13.772 5.233 1.00 76.69 84 PRO A N 1
ATOM 680 C CA . PRO A 1 84 ? 13.533 -13.276 6.520 1.00 76.69 84 PRO A CA 1
ATOM 681 C C . PRO A 1 84 ? 14.623 -13.190 7.603 1.00 76.69 84 PRO A C 1
ATOM 683 O O . PRO A 1 84 ? 14.510 -12.368 8.509 1.00 76.69 84 PRO A O 1
ATOM 686 N N . ASP A 1 85 ? 15.692 -13.985 7.498 1.00 78.25 85 ASP A N 1
ATOM 687 C CA . ASP A 1 85 ? 16.808 -13.985 8.456 1.00 78.25 85 ASP A CA 1
ATOM 688 C C . ASP A 1 85 ? 17.717 -12.746 8.332 1.00 78.25 85 ASP A C 1
ATOM 690 O O . ASP A 1 85 ? 18.438 -12.405 9.272 1.00 78.25 85 ASP A O 1
ATOM 694 N N . GLU A 1 86 ? 17.697 -12.061 7.182 1.00 73.81 86 GLU A N 1
ATOM 695 C CA . GLU A 1 86 ? 18.582 -10.924 6.893 1.00 73.81 86 GLU A CA 1
ATOM 696 C C . GLU A 1 86 ? 17.954 -9.571 7.258 1.00 73.81 86 GLU A C 1
ATOM 698 O O . GLU A 1 86 ? 18.675 -8.614 7.552 1.00 73.81 86 GLU A O 1
ATOM 703 N N . SER A 1 87 ? 16.619 -9.460 7.249 1.00 72.06 87 SER A N 1
ATOM 704 C CA . SER A 1 87 ? 15.933 -8.197 7.529 1.00 72.06 87 SER A CA 1
ATOM 705 C C . SER A 1 87 ? 14.573 -8.387 8.194 1.00 72.06 87 SER A C 1
ATOM 707 O O . SER A 1 87 ? 13.616 -8.883 7.604 1.00 72.06 87 SER A O 1
ATOM 709 N N . PHE A 1 88 ? 14.475 -7.895 9.429 1.00 83.56 88 PHE A N 1
ATOM 710 C CA . PHE A 1 88 ? 13.226 -7.843 10.194 1.00 83.56 88 PHE A CA 1
ATOM 711 C C . PHE A 1 88 ? 12.501 -6.498 10.058 1.00 83.56 88 PHE A C 1
ATOM 713 O O . PHE A 1 88 ? 11.365 -6.351 10.521 1.00 83.56 88 PHE A O 1
ATOM 720 N N . ASP A 1 89 ? 13.160 -5.495 9.474 1.00 86.69 89 ASP A N 1
ATOM 721 C CA . ASP A 1 89 ? 12.648 -4.133 9.423 1.00 86.69 89 ASP A CA 1
ATOM 722 C C . ASP A 1 89 ? 11.866 -3.837 8.134 1.00 86.69 89 ASP A C 1
ATOM 724 O O . ASP A 1 89 ? 11.950 -4.527 7.118 1.00 86.69 89 ASP A O 1
ATOM 728 N N . ALA A 1 90 ? 11.060 -2.779 8.187 1.00 91.12 90 ALA A N 1
ATOM 729 C CA . ALA A 1 90 ? 10.242 -2.358 7.055 1.00 91.12 90 ALA A CA 1
ATOM 730 C C . ALA A 1 90 ? 11.051 -1.668 5.937 1.00 91.12 90 ALA A C 1
ATOM 732 O O . ALA A 1 90 ? 10.450 -1.242 4.953 1.00 91.12 90 ALA A O 1
ATOM 733 N N . LYS A 1 91 ? 12.377 -1.510 6.079 1.00 91.00 91 LYS A N 1
ATOM 734 C CA . LYS A 1 91 ? 13.256 -0.869 5.086 1.00 91.00 91 LYS A CA 1
ATOM 735 C C . LYS A 1 91 ? 13.863 -1.880 4.111 1.00 91.00 91 LYS A C 1
ATOM 737 O O . LYS A 1 91 ? 14.704 -1.500 3.297 1.00 91.00 91 LYS A O 1
ATOM 742 N N . CYS A 1 92 ? 13.464 -3.149 4.194 1.00 90.69 92 CYS A N 1
ATOM 743 C CA . CYS A 1 92 ? 13.893 -4.172 3.254 1.00 90.69 92 CYS A CA 1
ATOM 744 C C . CYS A 1 92 ? 13.530 -3.803 1.795 1.00 90.69 92 CYS A C 1
ATOM 746 O O . CYS A 1 92 ? 12.457 -3.241 1.540 1.00 90.69 92 CYS A O 1
ATOM 748 N N . PRO A 1 93 ? 14.390 -4.148 0.820 1.00 91.75 93 PRO A N 1
ATOM 749 C CA . PRO A 1 93 ? 14.130 -3.941 -0.608 1.00 91.75 93 PRO A CA 1
ATOM 750 C C . PRO A 1 93 ? 12.811 -4.569 -1.093 1.00 91.75 93 PRO A C 1
ATOM 752 O O . PRO A 1 93 ? 12.117 -3.982 -1.926 1.00 91.75 93 PRO A O 1
ATOM 755 N N . ASP A 1 94 ? 12.420 -5.714 -0.530 1.00 93.12 94 ASP A N 1
ATOM 756 C CA . ASP A 1 94 ? 11.172 -6.443 -0.804 1.00 93.12 94 ASP A CA 1
ATOM 757 C C . ASP A 1 94 ? 9.912 -5.626 -0.473 1.00 93.12 94 ASP A C 1
ATOM 759 O O . ASP A 1 94 ? 8.852 -5.838 -1.064 1.00 93.12 94 ASP A O 1
ATOM 763 N N . ASN A 1 95 ? 10.019 -4.664 0.451 1.00 95.81 95 ASN A N 1
ATOM 764 C CA . ASN A 1 95 ? 8.955 -3.721 0.791 1.00 95.81 95 ASN A CA 1
ATOM 765 C C . ASN A 1 95 ? 9.050 -2.413 -0.012 1.00 95.81 95 ASN A C 1
ATOM 767 O O . ASN A 1 95 ? 8.447 -1.410 0.364 1.00 95.81 95 ASN A O 1
ATOM 771 N N . THR A 1 96 ? 9.795 -2.372 -1.117 1.00 96.06 96 THR A N 1
ATOM 772 C CA . THR A 1 96 ? 9.908 -1.169 -1.950 1.00 96.06 96 THR A CA 1
ATOM 773 C C . THR A 1 96 ? 9.689 -1.466 -3.424 1.00 96.06 96 THR A C 1
ATOM 775 O O . THR A 1 96 ? 9.982 -2.562 -3.894 1.00 96.06 96 THR A O 1
ATOM 778 N N . ILE A 1 97 ? 9.175 -0.482 -4.161 1.00 97.62 97 ILE A N 1
ATOM 779 C CA . ILE A 1 97 ? 9.121 -0.468 -5.628 1.00 97.62 97 ILE A CA 1
ATOM 780 C C . ILE A 1 97 ? 9.585 0.887 -6.154 1.00 97.62 97 ILE A C 1
ATOM 782 O O . ILE A 1 97 ? 9.393 1.921 -5.513 1.00 97.62 97 ILE A O 1
ATOM 786 N N . LEU A 1 98 ? 10.174 0.901 -7.343 1.00 98.00 98 LEU A N 1
ATOM 787 C CA . LEU A 1 98 ? 10.630 2.123 -7.986 1.00 98.00 98 LEU A CA 1
ATOM 788 C C . LEU A 1 98 ? 9.458 2.840 -8.665 1.00 98.00 98 LEU A C 1
ATOM 790 O O . LEU A 1 98 ? 8.810 2.294 -9.562 1.00 98.00 98 LEU A O 1
ATOM 794 N N . LEU A 1 99 ? 9.190 4.086 -8.270 1.00 98.44 99 LEU A N 1
ATOM 795 C CA . LEU A 1 99 ? 8.113 4.914 -8.818 1.00 98.44 99 LEU A CA 1
ATOM 796 C C . LEU A 1 99 ? 8.648 6.253 -9.325 1.00 98.44 99 LEU A C 1
ATOM 798 O O . LEU A 1 99 ? 9.590 6.803 -8.770 1.00 98.44 99 LEU A O 1
ATOM 802 N N . ARG A 1 100 ? 8.019 6.817 -10.362 1.00 97.94 100 ARG A N 1
ATOM 803 C CA . ARG A 1 100 ? 8.245 8.215 -10.760 1.00 97.94 100 ARG A CA 1
ATOM 804 C C . ARG A 1 100 ? 7.824 9.133 -9.604 1.00 97.94 100 ARG A C 1
ATOM 806 O O . ARG A 1 100 ? 6.841 8.823 -8.932 1.00 97.94 100 ARG A O 1
ATOM 813 N N . CYS A 1 101 ? 8.542 10.231 -9.359 1.00 97.94 101 CYS A N 1
ATOM 814 C CA . CYS A 1 101 ? 8.337 11.075 -8.166 1.00 97.94 101 CYS A CA 1
ATOM 815 C C . CYS A 1 101 ? 6.874 11.530 -7.955 1.00 97.94 101 CYS A C 1
ATOM 817 O O . CYS A 1 101 ? 6.375 11.559 -6.831 1.00 97.94 101 CYS A O 1
ATOM 819 N N . ASP A 1 102 ? 6.155 11.864 -9.029 1.00 95.94 102 ASP A N 1
ATOM 820 C CA . ASP A 1 102 ? 4.737 12.242 -8.980 1.00 95.94 102 ASP A CA 1
ATOM 821 C C . ASP A 1 102 ? 3.829 11.068 -8.568 1.00 95.94 102 ASP A C 1
ATOM 823 O O . ASP A 1 102 ? 2.949 11.224 -7.717 1.00 95.94 102 ASP A O 1
ATOM 827 N N . MET A 1 103 ? 4.078 9.877 -9.117 1.00 96.44 103 MET A N 1
ATOM 828 C CA . MET A 1 103 ? 3.373 8.649 -8.752 1.00 96.44 103 MET A CA 1
ATOM 829 C C . MET A 1 103 ? 3.660 8.248 -7.310 1.00 96.44 103 MET A C 1
ATOM 831 O O . MET A 1 103 ? 2.734 7.859 -6.606 1.00 96.44 103 MET A O 1
ATOM 835 N N . HIS A 1 104 ? 4.908 8.384 -6.855 1.00 97.81 104 HIS A N 1
ATOM 836 C CA . HIS A 1 104 ? 5.289 8.134 -5.467 1.00 97.81 104 HIS A CA 1
ATOM 837 C C . HIS A 1 104 ? 4.494 9.032 -4.514 1.00 97.81 104 HIS A C 1
ATOM 839 O O . HIS A 1 104 ? 3.856 8.540 -3.584 1.00 97.81 104 HIS A O 1
ATOM 845 N N . LYS A 1 105 ? 4.421 10.339 -4.800 1.00 95.88 105 LYS A N 1
ATOM 846 C CA . LYS A 1 105 ? 3.640 11.267 -3.975 1.00 95.88 105 LYS A CA 1
ATOM 847 C C . LYS A 1 105 ? 2.164 10.873 -3.899 1.00 95.88 105 LYS A C 1
ATOM 849 O O . LYS A 1 105 ? 1.572 10.894 -2.819 1.00 95.88 105 LYS A O 1
ATOM 854 N N . MET A 1 106 ? 1.565 10.527 -5.037 1.00 94.62 106 MET A N 1
ATOM 855 C CA . MET A 1 106 ? 0.161 10.119 -5.100 1.00 94.62 106 MET A CA 1
ATOM 856 C C . MET A 1 106 ? -0.097 8.763 -4.440 1.00 94.62 106 MET A C 1
ATOM 858 O O . MET A 1 106 ? -1.166 8.568 -3.855 1.00 94.62 106 MET A O 1
ATOM 862 N N . TRP A 1 107 ? 0.873 7.851 -4.508 1.00 95.81 107 TRP A N 1
ATOM 863 C CA . TRP A 1 107 ? 0.848 6.585 -3.791 1.00 95.81 107 TRP A CA 1
ATOM 864 C C . TRP A 1 107 ? 0.778 6.839 -2.292 1.00 95.81 107 TRP A C 1
ATOM 866 O O . TRP A 1 107 ? -0.185 6.413 -1.661 1.00 95.81 107 TRP A O 1
ATOM 876 N N . ASP A 1 108 ? 1.716 7.607 -1.736 1.00 95.56 108 ASP A N 1
ATOM 877 C CA . ASP A 1 108 ? 1.771 7.942 -0.307 1.00 95.56 108 ASP A CA 1
ATOM 878 C C . ASP A 1 108 ? 0.495 8.630 0.193 1.00 95.56 108 ASP A C 1
ATOM 880 O O . ASP A 1 108 ? -0.015 8.297 1.266 1.00 95.56 108 ASP A O 1
ATOM 884 N N . ASP A 1 109 ? -0.101 9.497 -0.629 1.00 93.31 109 ASP A N 1
ATOM 885 C CA . ASP A 1 109 ? -1.381 10.162 -0.347 1.00 93.31 109 ASP A CA 1
ATOM 886 C C . ASP A 1 109 ? -2.607 9.236 -0.446 1.00 93.31 109 ASP A C 1
ATOM 888 O O . ASP A 1 109 ? -3.749 9.676 -0.264 1.00 93.31 109 ASP A O 1
ATOM 892 N N . ASN A 1 110 ? -2.405 7.947 -0.722 1.00 93.69 110 ASN A N 1
ATOM 893 C CA . ASN A 1 110 ? -3.459 6.957 -0.920 1.00 93.69 110 ASN A CA 1
ATOM 894 C C . ASN A 1 110 ? -4.426 7.376 -2.036 1.00 93.69 110 ASN A C 1
ATOM 896 O O . ASN A 1 110 ? -5.639 7.220 -1.896 1.00 93.69 110 ASN A O 1
ATOM 900 N N . ARG A 1 111 ? -3.946 8.007 -3.114 1.00 93.44 111 ARG A N 1
ATOM 901 C CA . ARG A 1 111 ? -4.820 8.472 -4.209 1.00 93.44 111 ARG A CA 1
ATOM 902 C C . ARG A 1 111 ? -5.319 7.313 -5.073 1.00 93.44 111 ARG A C 1
ATOM 904 O O . ARG A 1 111 ? -6.426 7.373 -5.605 1.00 93.44 111 ARG A O 1
ATOM 911 N N . PHE A 1 112 ? -4.526 6.256 -5.168 1.00 95.12 112 PHE A N 1
ATOM 912 C CA . PHE A 1 112 ? -4.850 5.011 -5.850 1.00 95.12 112 PHE A CA 1
ATOM 913 C C . PHE A 1 112 ? -4.297 3.820 -5.054 1.00 95.12 112 PHE A C 1
ATOM 915 O O . PHE A 1 112 ? -3.510 3.998 -4.125 1.00 95.12 112 PHE A O 1
ATOM 922 N N . ALA A 1 113 ? -4.728 2.617 -5.416 1.00 95.88 113 ALA A N 1
ATOM 923 C CA . ALA A 1 113 ? -4.189 1.349 -4.934 1.00 95.88 113 ALA A CA 1
ATOM 924 C C . ALA A 1 113 ? -3.667 0.511 -6.110 1.00 95.88 113 ALA A C 1
ATOM 926 O O . ALA A 1 113 ? -4.049 0.760 -7.249 1.00 95.88 113 ALA A O 1
ATOM 927 N N . ILE A 1 114 ? -2.809 -0.471 -5.836 1.00 97.88 114 ILE A N 1
ATOM 928 C CA . ILE A 1 114 ? -2.364 -1.475 -6.811 1.00 97.88 114 ILE A CA 1
ATOM 929 C C . ILE A 1 114 ? -3.075 -2.778 -6.461 1.00 97.88 114 ILE A C 1
ATOM 931 O O . ILE A 1 114 ? -2.994 -3.226 -5.317 1.00 97.88 114 ILE A O 1
ATOM 935 N N . LEU A 1 115 ? -3.804 -3.343 -7.421 1.00 96.81 115 LEU A N 1
ATOM 936 C CA . LEU A 1 115 ? -4.679 -4.494 -7.220 1.00 96.81 115 LEU A CA 1
ATOM 937 C C . LEU A 1 115 ? -4.459 -5.550 -8.314 1.00 96.81 115 LEU A C 1
ATOM 939 O O . LEU A 1 115 ? -4.264 -5.182 -9.478 1.00 96.81 115 LEU A O 1
ATOM 943 N N . PRO A 1 116 ? -4.538 -6.846 -7.973 1.00 97.00 116 PRO A N 1
ATOM 944 C CA . PRO A 1 116 ? -4.590 -7.915 -8.960 1.00 97.00 116 PRO A CA 1
ATOM 945 C C . PRO A 1 116 ? -5.942 -7.901 -9.687 1.00 97.00 116 PRO A C 1
ATOM 947 O O . PRO A 1 116 ? -7.004 -7.781 -9.069 1.00 97.00 116 PRO A O 1
ATOM 950 N N . LYS A 1 117 ? -5.915 -7.992 -11.017 1.00 93.50 117 LYS A N 1
ATOM 951 C CA . LYS A 1 117 ? -7.108 -8.017 -11.873 1.00 93.50 117 LYS A CA 1
ATOM 952 C C . LYS A 1 117 ? -6.752 -8.612 -13.234 1.00 93.50 117 LYS A C 1
ATOM 954 O O . LYS A 1 117 ? -5.741 -8.246 -13.806 1.00 93.50 117 LYS A O 1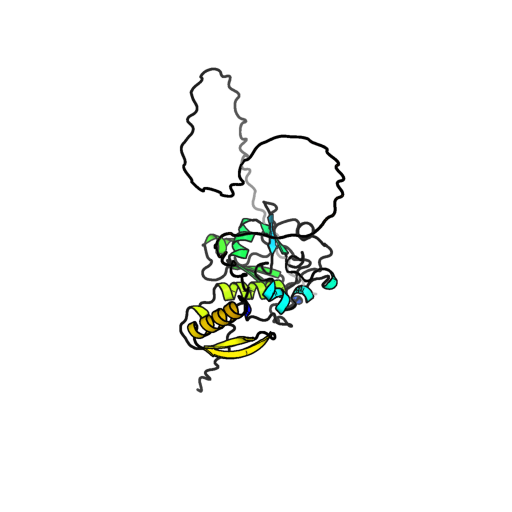
ATOM 959 N N . ALA A 1 118 ? -7.604 -9.479 -13.782 1.00 88.44 118 ALA A N 1
ATOM 960 C CA . ALA A 1 118 ? -7.552 -9.908 -15.188 1.00 88.44 118 ALA A CA 1
ATOM 961 C C . ALA A 1 118 ? -6.167 -10.368 -15.712 1.00 88.44 118 ALA A C 1
ATOM 963 O O . ALA A 1 118 ? -5.768 -9.980 -16.807 1.00 88.44 118 ALA A O 1
ATOM 964 N N . GLY A 1 119 ? -5.433 -11.188 -14.955 1.00 91.00 119 GLY A N 1
ATOM 965 C CA . GLY A 1 119 ? -4.131 -11.707 -15.399 1.00 91.00 119 GLY A CA 1
ATOM 966 C C . GLY A 1 119 ? -2.936 -10.814 -15.052 1.00 91.00 119 GLY A C 1
ATOM 967 O O . GLY A 1 119 ? -1.815 -11.131 -15.439 1.00 91.00 119 GLY A O 1
ATOM 968 N N . GLY A 1 120 ? -3.138 -9.688 -14.359 1.00 95.00 120 GLY A N 1
ATOM 969 C CA . GLY A 1 120 ? -2.060 -8.750 -14.065 1.00 95.00 120 GLY A CA 1
ATOM 970 C C . GLY A 1 120 ? -2.334 -7.805 -12.903 1.00 95.00 120 GLY A C 1
ATOM 971 O O . GLY A 1 120 ? -3.305 -7.935 -12.158 1.00 95.00 120 GLY A O 1
ATOM 972 N N . TRP A 1 121 ? -1.441 -6.833 -12.755 1.00 97.81 121 TRP A N 1
ATOM 973 C CA . TRP A 1 121 ? -1.468 -5.835 -11.693 1.00 97.81 121 TRP A CA 1
ATOM 974 C C . TRP A 1 121 ? -1.869 -4.481 -12.251 1.00 97.81 121 TRP A C 1
ATOM 976 O O . TRP A 1 121 ? -1.314 -4.038 -13.255 1.00 97.81 121 TRP A O 1
ATOM 986 N N . TYR A 1 122 ? -2.822 -3.822 -11.598 1.00 97.81 122 TYR A N 1
ATOM 987 C CA . TYR A 1 122 ? -3.427 -2.593 -12.098 1.00 97.81 122 TYR A CA 1
ATOM 988 C C . TYR A 1 122 ? -3.516 -1.529 -11.015 1.00 97.81 122 TYR A C 1
ATOM 990 O O . TYR A 1 122 ? -3.795 -1.827 -9.852 1.00 97.81 122 TYR A O 1
ATOM 998 N N . THR A 1 123 ? -3.349 -0.270 -11.401 1.00 97.19 123 THR A N 1
ATOM 999 C CA . THR A 1 123 ? -3.705 0.857 -10.542 1.00 97.19 123 THR A CA 1
ATOM 1000 C C . THR A 1 123 ? -5.221 1.044 -10.501 1.00 97.19 123 THR A C 1
ATOM 1002 O O . THR A 1 123 ? -5.927 0.916 -11.501 1.00 97.19 123 THR A O 1
ATOM 1005 N N . HIS A 1 124 ? -5.747 1.394 -9.334 1.00 95.25 124 HIS A N 1
ATOM 1006 C CA . HIS A 1 124 ? -7.157 1.692 -9.134 1.00 95.25 124 HIS A CA 1
ATOM 1007 C C . HIS A 1 124 ? -7.303 2.976 -8.325 1.00 95.25 124 HIS A C 1
ATOM 1009 O O . HIS A 1 124 ? -6.993 3.019 -7.133 1.00 95.25 124 HIS A O 1
ATOM 1015 N N . VAL A 1 125 ? -7.750 4.044 -8.986 1.00 94.19 125 VAL A N 1
ATOM 1016 C CA . VAL A 1 125 ? -7.986 5.343 -8.341 1.00 94.19 125 VAL A CA 1
ATOM 1017 C C . VAL A 1 125 ? -9.121 5.207 -7.331 1.00 94.19 125 VAL A C 1
ATOM 1019 O O . VAL A 1 125 ? -10.184 4.677 -7.643 1.00 94.19 125 VAL A O 1
ATOM 1022 N N . LEU A 1 126 ? -8.884 5.669 -6.105 1.00 89.94 126 LEU A N 1
ATOM 1023 C CA . LEU A 1 126 ? -9.821 5.504 -4.997 1.00 89.94 126 LEU A CA 1
ATOM 1024 C C . LEU A 1 126 ? -10.831 6.658 -4.942 1.00 89.94 126 LEU A C 1
ATOM 1026 O O . LEU A 1 126 ? -10.493 7.810 -5.222 1.00 89.94 126 LEU A O 1
ATOM 1030 N N . LEU A 1 127 ? -12.058 6.371 -4.497 1.00 75.50 127 LEU A N 1
ATOM 1031 C CA . LEU A 1 127 ? -13.142 7.355 -4.375 1.00 75.50 127 LEU A CA 1
ATOM 1032 C C . LEU A 1 127 ? -12.699 8.610 -3.594 1.00 75.50 127 LEU A C 1
ATOM 1034 O O . LEU A 1 127 ? -11.936 8.514 -2.629 1.00 75.50 127 LEU A O 1
ATOM 1038 N N . ASN A 1 128 ? -13.187 9.786 -4.004 1.00 68.38 128 ASN A N 1
ATOM 1039 C CA . ASN A 1 128 ? -12.809 11.103 -3.460 1.00 68.38 128 ASN A CA 1
ATOM 1040 C C . ASN A 1 128 ? -11.314 11.453 -3.612 1.00 68.38 128 ASN A C 1
ATOM 1042 O O . ASN A 1 128 ? -10.807 12.333 -2.919 1.00 68.38 128 ASN A O 1
ATOM 1046 N N . SER A 1 129 ? -10.606 10.767 -4.513 1.00 66.56 129 SER A N 1
ATOM 1047 C CA . SER A 1 129 ? -9.205 11.045 -4.867 1.00 66.56 129 SER A CA 1
ATOM 1048 C C . SER A 1 129 ? -9.065 11.523 -6.312 1.00 66.56 129 SER A C 1
ATOM 1050 O O . SER A 1 129 ? -7.957 11.592 -6.835 1.00 66.56 129 SER A O 1
ATOM 1052 N N . THR A 1 130 ? -10.178 11.824 -6.975 1.00 64.44 130 THR A N 1
ATOM 1053 C CA . THR A 1 130 ? -10.244 12.114 -8.404 1.00 64.44 130 THR A CA 1
ATOM 1054 C C . THR A 1 130 ? -9.974 13.593 -8.660 1.00 64.44 130 THR A C 1
ATOM 1056 O O . THR A 1 130 ? -10.784 14.462 -8.346 1.00 64.44 130 THR A O 1
ATOM 1059 N N . THR A 1 131 ? -8.829 13.882 -9.266 1.00 75.25 131 THR A N 1
ATOM 1060 C CA . THR A 1 131 ? -8.809 14.871 -10.345 1.00 75.25 131 THR A CA 1
ATOM 1061 C C . THR A 1 131 ? -9.182 14.114 -11.617 1.00 75.25 131 THR A C 1
ATOM 1063 O O . THR A 1 131 ? -8.821 12.942 -11.737 1.00 75.25 131 THR A O 1
ATOM 1066 N N . THR A 1 132 ? -9.905 14.743 -12.544 1.00 77.38 132 THR A N 1
ATOM 1067 C CA . THR A 1 132 ? -10.337 14.104 -13.802 1.00 77.38 132 THR A CA 1
ATOM 1068 C C . THR A 1 132 ? -9.165 13.448 -14.538 1.00 77.38 132 THR A C 1
ATOM 1070 O O . THR A 1 132 ? -9.276 12.318 -14.994 1.00 77.38 132 THR A O 1
ATOM 1073 N N . GLU A 1 133 ? -8.011 14.115 -14.544 1.00 86.88 133 GLU A N 1
ATOM 1074 C CA . GLU A 1 133 ? -6.765 13.621 -15.135 1.00 86.88 133 GLU A CA 1
ATOM 1075 C C . GLU A 1 133 ? -6.257 12.326 -14.481 1.00 86.88 133 GLU A C 1
ATOM 1077 O O . GLU A 1 133 ? -5.886 11.391 -15.177 1.00 86.88 133 GLU A O 1
ATOM 1082 N N . LEU A 1 134 ? -6.280 12.223 -13.144 1.00 87.06 134 LEU A N 1
ATOM 1083 C CA . LEU A 1 134 ? -5.775 11.030 -12.458 1.00 87.06 134 LEU A CA 1
ATOM 1084 C C . LEU A 1 134 ? -6.598 9.788 -12.813 1.00 87.06 134 LEU A C 1
ATOM 1086 O O . LEU A 1 134 ? -6.047 8.706 -12.994 1.00 87.06 134 LEU A O 1
ATOM 1090 N N . GLU A 1 135 ? -7.918 9.944 -12.876 1.00 90.25 135 GLU A N 1
ATOM 1091 C CA . GLU A 1 135 ? -8.817 8.859 -13.252 1.00 90.25 135 GLU A CA 1
ATOM 1092 C C . GLU A 1 135 ? -8.643 8.473 -14.722 1.00 90.25 135 GLU A C 1
ATOM 1094 O O . GLU A 1 135 ? -8.498 7.294 -15.021 1.00 90.25 135 GLU A O 1
ATOM 1099 N N . GLN A 1 136 ? -8.599 9.450 -15.627 1.00 90.31 136 GLN A N 1
ATOM 1100 C CA . GLN A 1 136 ? -8.471 9.191 -17.061 1.00 90.31 136 GLN A CA 1
ATOM 1101 C C . GLN A 1 136 ? -7.149 8.511 -17.426 1.00 90.31 136 GLN A C 1
ATOM 1103 O O . GLN A 1 136 ? -7.148 7.576 -18.220 1.00 90.31 136 GLN A O 1
ATOM 1108 N N . GLU A 1 137 ? -6.044 8.961 -16.833 1.00 91.62 137 GLU A N 1
ATOM 1109 C CA . GLU A 1 137 ? -4.703 8.509 -17.213 1.00 91.62 137 GLU A CA 1
ATOM 1110 C C . GLU A 1 137 ? -4.246 7.267 -16.434 1.00 91.62 137 GLU A C 1
ATOM 1112 O O . GLU A 1 137 ? -3.496 6.442 -16.952 1.00 91.62 137 GLU A O 1
ATOM 1117 N N . TYR A 1 138 ? -4.679 7.117 -15.176 1.00 93.94 138 TYR A N 1
ATOM 1118 C CA . TYR A 1 138 ? -4.108 6.119 -14.264 1.00 93.94 138 TYR A CA 1
ATOM 1119 C C . TYR A 1 138 ? -5.139 5.198 -13.611 1.00 93.94 138 TYR A C 1
ATOM 1121 O O . TYR A 1 138 ? -4.770 4.399 -12.749 1.00 93.94 138 TYR A O 1
ATOM 1129 N N . HIS A 1 139 ? -6.423 5.257 -13.960 1.00 94.81 139 HIS A N 1
ATOM 1130 C CA . HIS A 1 139 ? -7.370 4.239 -13.505 1.00 94.81 139 HIS A CA 1
ATOM 1131 C C . HIS A 1 139 ? -7.321 3.003 -14.411 1.00 94.81 139 HIS A C 1
ATOM 1133 O O . HIS A 1 139 ? -7.440 3.110 -15.625 1.00 94.81 139 HIS A O 1
ATOM 1139 N N . ASN A 1 140 ? -7.201 1.811 -13.818 1.00 95.25 140 ASN A N 1
ATOM 1140 C CA . ASN A 1 140 ? -6.986 0.548 -14.533 1.00 95.25 140 ASN A CA 1
ATOM 1141 C C . ASN A 1 140 ? -5.771 0.584 -15.479 1.00 95.25 140 ASN A C 1
ATOM 1143 O O . ASN A 1 140 ? -5.774 -0.097 -16.505 1.00 95.25 140 ASN A O 1
ATOM 1147 N N . LEU A 1 141 ? -4.721 1.333 -15.135 1.00 96.38 141 LEU A N 1
ATOM 1148 C CA . LEU A 1 141 ? -3.458 1.256 -15.860 1.00 96.38 141 LEU A CA 1
ATOM 1149 C C . LEU A 1 141 ? -2.716 -0.007 -15.412 1.00 96.38 141 LEU A C 1
ATOM 1151 O O . LEU A 1 141 ? -2.508 -0.215 -14.214 1.00 96.38 141 LEU A O 1
ATOM 1155 N N . GLN A 1 142 ? -2.343 -0.858 -16.367 1.00 97.44 142 GLN A N 1
ATOM 1156 C CA . GLN A 1 142 ? -1.554 -2.054 -16.086 1.00 97.44 142 GLN A CA 1
ATOM 1157 C C . GLN A 1 142 ? -0.122 -1.663 -15.722 1.00 97.44 142 GLN A C 1
ATOM 1159 O O . GLN A 1 142 ? 0.499 -0.843 -16.398 1.00 97.44 142 GLN A O 1
ATOM 1164 N N . LEU A 1 143 ? 0.401 -2.265 -14.659 1.00 97.75 143 LEU A N 1
ATOM 1165 C CA . LEU A 1 143 ? 1.772 -2.061 -14.219 1.00 97.75 143 LEU A CA 1
ATOM 1166 C C . LEU A 1 143 ? 2.764 -2.786 -15.134 1.00 97.75 143 LEU A C 1
ATOM 1168 O O . LEU A 1 143 ? 2.442 -3.767 -15.806 1.00 97.75 143 LEU A O 1
ATOM 1172 N N . GLN A 1 144 ? 4.015 -2.334 -15.077 1.00 97.00 144 GLN A N 1
ATOM 1173 C CA . GLN A 1 144 ? 5.148 -3.144 -15.509 1.00 97.00 144 GLN A CA 1
ATOM 1174 C C . GLN A 1 144 ? 5.255 -4.403 -14.627 1.00 97.00 144 GLN A C 1
ATOM 1176 O O . GLN A 1 144 ? 4.823 -4.360 -13.470 1.00 97.00 144 GLN A O 1
ATOM 1181 N N . PRO A 1 145 ? 5.856 -5.505 -15.115 1.00 94.94 145 PRO A N 1
ATOM 1182 C CA . PRO A 1 145 ? 6.010 -6.722 -14.325 1.00 94.94 145 PRO A CA 1
ATOM 1183 C C . PRO A 1 145 ? 6.628 -6.444 -12.951 1.00 94.94 145 PRO A C 1
ATOM 1185 O O . PRO A 1 145 ? 7.662 -5.772 -12.843 1.00 94.94 145 PRO A O 1
ATOM 1188 N N . LEU A 1 146 ? 5.965 -6.953 -11.913 1.00 95.62 146 LEU A N 1
ATOM 1189 C CA . LEU A 1 146 ? 6.443 -6.915 -10.537 1.00 95.62 146 LEU A CA 1
ATOM 1190 C C . LEU A 1 146 ? 7.311 -8.143 -10.275 1.00 95.62 146 LEU A C 1
ATOM 1192 O O . LEU A 1 146 ? 6.994 -9.242 -10.736 1.00 95.62 146 LEU A O 1
ATOM 1196 N N . ARG A 1 147 ? 8.392 -7.951 -9.517 1.00 94.06 147 ARG A N 1
ATOM 1197 C CA . ARG A 1 147 ? 9.329 -9.016 -9.153 1.00 94.06 147 ARG A CA 1
ATOM 1198 C C . ARG A 1 147 ? 9.747 -8.875 -7.702 1.00 94.06 147 ARG A C 1
ATOM 1200 O O . ARG A 1 147 ? 9.904 -7.750 -7.244 1.00 94.06 147 ARG A O 1
ATOM 1207 N N . GLY A 1 148 ? 9.971 -9.985 -7.004 1.00 92.00 148 GLY A N 1
ATOM 1208 C CA . GLY A 1 148 ? 10.602 -9.991 -5.676 1.00 92.00 148 GLY A CA 1
ATOM 1209 C C . GLY A 1 148 ? 9.934 -9.076 -4.650 1.00 92.00 148 GLY A C 1
ATOM 1210 O O . GLY A 1 148 ? 10.626 -8.410 -3.888 1.00 92.00 148 GLY A O 1
ATOM 1211 N N . VAL A 1 149 ? 8.606 -8.977 -4.698 1.00 94.38 149 VAL A N 1
ATOM 1212 C CA . VAL A 1 149 ? 7.783 -8.221 -3.748 1.00 94.38 149 VAL A CA 1
ATOM 1213 C C . VAL A 1 149 ? 6.601 -9.085 -3.339 1.00 94.38 149 VAL A C 1
ATOM 1215 O O . VAL A 1 149 ? 6.028 -9.787 -4.172 1.00 94.38 149 VAL A O 1
ATOM 1218 N N . SER A 1 150 ? 6.211 -9.047 -2.068 1.00 94.44 150 SER A N 1
ATOM 1219 C CA . SER A 1 150 ? 5.102 -9.879 -1.599 1.00 94.44 150 SER A CA 1
ATOM 1220 C C . SER A 1 150 ? 3.739 -9.293 -1.959 1.00 94.44 150 SER A C 1
ATOM 1222 O O . SER A 1 150 ? 3.470 -8.099 -1.785 1.00 94.44 150 SER A O 1
ATOM 1224 N N . ARG A 1 151 ? 2.817 -10.168 -2.373 1.00 96.06 151 ARG A N 1
ATOM 1225 C CA . ARG A 1 151 ? 1.410 -9.816 -2.568 1.00 96.06 151 ARG A CA 1
ATOM 1226 C C . ARG A 1 151 ? 0.740 -9.357 -1.270 1.00 96.06 151 ARG A C 1
ATOM 1228 O O . ARG A 1 151 ? -0.078 -8.433 -1.310 1.00 96.06 151 ARG A O 1
ATOM 1235 N N . HIS A 1 152 ? 1.104 -9.942 -0.128 1.00 97.00 152 HIS A N 1
ATOM 1236 C CA . HIS A 1 152 ? 0.580 -9.537 1.179 1.00 97.00 152 HIS A CA 1
ATOM 1237 C C . HIS A 1 152 ? 0.877 -8.064 1.471 1.00 97.00 152 HIS A C 1
ATOM 1239 O O . HIS A 1 152 ? 0.043 -7.382 2.070 1.00 97.00 152 HIS A O 1
ATOM 1245 N N . PHE A 1 153 ? 2.002 -7.527 0.982 1.00 97.56 153 PHE A N 1
ATOM 1246 C CA . PHE A 1 153 ? 2.325 -6.107 1.144 1.00 97.56 153 PHE A CA 1
ATOM 1247 C C . PHE A 1 153 ? 1.336 -5.217 0.393 1.00 97.56 153 PHE A C 1
ATOM 1249 O O . PHE A 1 153 ? 0.819 -4.260 0.970 1.00 97.56 153 PHE A O 1
ATOM 1256 N N . PHE A 1 154 ? 0.996 -5.556 -0.853 1.00 97.94 154 PHE A N 1
ATOM 1257 C CA . PHE A 1 154 ? -0.009 -4.817 -1.622 1.00 97.94 154 PHE A CA 1
ATOM 1258 C C . PHE A 1 154 ? -1.413 -4.944 -1.026 1.00 97.94 154 PHE A C 1
ATOM 1260 O O . PHE A 1 154 ? -2.144 -3.952 -0.989 1.00 97.94 154 PHE A O 1
ATOM 1267 N N . PHE A 1 155 ? -1.776 -6.116 -0.496 1.00 98.00 155 PHE A N 1
ATOM 1268 C CA . PHE A 1 155 ? -3.053 -6.311 0.194 1.00 98.00 155 PHE A CA 1
ATOM 1269 C C . PHE A 1 155 ? -3.169 -5.408 1.427 1.00 98.00 155 PHE A C 1
ATOM 1271 O O . PHE A 1 155 ? -4.136 -4.658 1.582 1.00 98.00 155 PHE A O 1
ATOM 1278 N N . CYS A 1 156 ? -2.145 -5.412 2.280 1.00 97.88 156 CYS A N 1
ATOM 1279 C CA . CYS A 1 156 ? -2.111 -4.572 3.474 1.00 97.88 156 CYS A CA 1
ATOM 1280 C C . CYS A 1 156 ? -2.054 -3.086 3.120 1.00 97.88 156 CYS A C 1
ATOM 1282 O O . CYS A 1 156 ? -2.721 -2.266 3.751 1.00 97.88 156 CYS A O 1
ATOM 1284 N N . ARG A 1 157 ? -1.322 -2.729 2.062 1.00 97.75 157 ARG A N 1
ATOM 1285 C CA . ARG A 1 157 ? -1.281 -1.364 1.542 1.00 97.75 157 ARG A CA 1
ATOM 1286 C C . ARG A 1 157 ? -2.649 -0.900 1.040 1.00 97.75 157 ARG A C 1
ATOM 1288 O O . ARG A 1 157 ? -3.049 0.231 1.322 1.00 97.75 157 ARG A O 1
ATOM 1295 N N . PHE A 1 158 ? -3.397 -1.770 0.367 1.00 96.94 158 PHE A N 1
ATOM 1296 C CA . PHE A 1 158 ? -4.776 -1.490 -0.019 1.00 96.94 158 PHE A CA 1
ATOM 1297 C C . PHE A 1 158 ? -5.672 -1.281 1.206 1.00 96.94 158 PHE A C 1
ATOM 1299 O O . PHE A 1 158 ? -6.378 -0.273 1.275 1.00 96.94 158 PHE A O 1
ATOM 1306 N N . ALA A 1 159 ? -5.592 -2.159 2.210 1.00 95.69 159 ALA A N 1
ATOM 1307 C CA . ALA A 1 159 ? -6.333 -1.997 3.459 1.00 95.69 159 ALA A CA 1
ATOM 1308 C C . ALA A 1 159 ? -6.028 -0.642 4.125 1.00 95.69 159 ALA A C 1
ATOM 1310 O O . ALA A 1 159 ? -6.954 0.102 4.457 1.00 95.69 159 ALA A O 1
ATOM 1311 N N . LEU A 1 160 ? -4.747 -0.266 4.235 1.00 95.38 160 LEU A N 1
ATOM 1312 C CA . LEU A 1 160 ? -4.309 1.037 4.750 1.00 95.38 160 LEU A CA 1
ATOM 1313 C C . LEU A 1 160 ? -4.981 2.192 3.993 1.00 95.38 160 LEU A C 1
ATOM 1315 O O . LEU A 1 160 ? -5.543 3.098 4.615 1.00 95.38 160 LEU A O 1
ATOM 1319 N N . ALA A 1 161 ? -4.986 2.139 2.660 1.00 93.81 161 ALA A N 1
ATOM 1320 C CA . ALA A 1 161 ? -5.596 3.167 1.824 1.00 93.81 161 ALA A CA 1
ATOM 1321 C C . ALA A 1 161 ? -7.119 3.288 2.044 1.00 93.81 161 ALA A C 1
ATOM 1323 O O . ALA A 1 161 ? -7.654 4.401 2.077 1.00 93.81 161 ALA A O 1
ATOM 1324 N N . ILE A 1 162 ? -7.817 2.166 2.261 1.00 91.38 162 ILE A N 1
ATOM 1325 C CA . ILE A 1 162 ? -9.243 2.153 2.621 1.00 91.38 162 ILE A CA 1
ATOM 1326 C C . ILE A 1 162 ? -9.467 2.767 4.007 1.00 91.38 162 ILE A C 1
ATOM 1328 O O . ILE A 1 162 ? -10.336 3.634 4.156 1.00 91.38 162 ILE A O 1
ATOM 1332 N N . PHE A 1 163 ? -8.672 2.394 5.016 1.00 89.88 163 PHE A N 1
ATOM 1333 C CA . PHE A 1 163 ? -8.794 2.958 6.366 1.00 89.88 163 PHE A CA 1
ATOM 1334 C C . PHE A 1 163 ? -8.557 4.468 6.389 1.00 89.88 163 PHE A C 1
ATOM 1336 O O . PHE A 1 163 ? -9.329 5.184 7.031 1.00 89.88 163 PHE A O 1
ATOM 1343 N N . ALA A 1 164 ? -7.571 4.961 5.631 1.00 88.44 164 ALA A N 1
ATOM 1344 C CA . ALA A 1 164 ? -7.274 6.389 5.503 1.00 88.44 164 ALA A CA 1
ATOM 1345 C C . ALA A 1 164 ? -8.463 7.203 4.958 1.00 88.44 164 ALA A C 1
ATOM 1347 O O . ALA A 1 164 ? -8.618 8.384 5.275 1.00 88.44 164 ALA A O 1
ATOM 1348 N N . LYS A 1 165 ? -9.335 6.577 4.158 1.00 81.75 165 LYS A N 1
ATOM 1349 C CA . LYS A 1 165 ? -10.523 7.223 3.578 1.00 81.75 165 LYS A CA 1
ATOM 1350 C C . LYS A 1 165 ? -11.814 6.918 4.324 1.00 81.75 165 LYS A C 1
ATOM 1352 O O . LYS A 1 165 ? -12.810 7.618 4.103 1.00 81.75 165 LYS A O 1
ATOM 1357 N N . SER A 1 166 ? -11.815 5.916 5.203 1.00 75.50 166 SER A N 1
ATOM 1358 C CA . SER A 1 166 ? -13.035 5.430 5.836 1.00 75.50 166 SER A CA 1
ATOM 1359 C C . SER A 1 166 ? -13.760 6.559 6.580 1.00 75.50 166 SER A C 1
ATOM 1361 O O . SER A 1 166 ? -13.192 7.313 7.372 1.00 75.50 166 SER A O 1
ATOM 1363 N N . ALA A 1 167 ? -15.060 6.697 6.312 1.00 68.06 167 ALA A N 1
ATOM 1364 C CA . ALA A 1 167 ? -15.924 7.603 7.066 1.00 68.06 167 ALA A CA 1
ATOM 1365 C C . ALA A 1 167 ? -16.357 7.002 8.407 1.00 68.06 167 ALA A C 1
ATOM 1367 O O . ALA A 1 167 ? -17.085 7.648 9.155 1.00 68.06 167 ALA A O 1
ATOM 1368 N N . PHE A 1 168 ? -15.919 5.777 8.707 1.00 66.69 168 PHE A N 1
ATOM 1369 C CA . PHE A 1 168 ? -16.328 5.022 9.877 1.00 66.69 168 PHE A CA 1
ATOM 1370 C C . PHE A 1 168 ? -16.129 5.836 11.163 1.00 66.69 168 PHE A C 1
ATOM 1372 O O . PHE A 1 168 ? -17.095 6.107 11.874 1.00 66.69 168 PHE A O 1
ATOM 1379 N N . LEU A 1 169 ? -14.910 6.342 11.385 1.00 66.12 169 LEU A N 1
ATOM 1380 C CA . LEU A 1 169 ? -14.576 7.182 12.542 1.00 66.12 169 LEU A CA 1
ATOM 1381 C C . LEU A 1 169 ? -15.190 8.592 12.484 1.00 66.12 169 LEU A C 1
ATOM 1383 O O . LEU A 1 169 ? -15.056 9.360 13.432 1.00 66.12 169 LEU A O 1
ATOM 1387 N N . ARG A 1 170 ? -15.843 8.976 11.383 1.00 69.75 170 ARG A N 1
ATOM 1388 C CA . ARG A 1 170 ? -16.547 10.265 11.267 1.00 69.75 170 ARG A CA 1
ATOM 1389 C C . ARG A 1 170 ? -18.019 10.157 11.662 1.00 69.75 170 ARG A C 1
ATOM 1391 O O . ARG A 1 170 ? -18.647 11.168 11.961 1.00 69.75 170 ARG A O 1
ATOM 1398 N N . GLN A 1 171 ? -18.576 8.949 11.682 1.00 71.94 171 GLN A N 1
ATOM 1399 C CA . GLN A 1 171 ? -19.980 8.712 11.995 1.00 71.94 171 GLN A CA 1
ATOM 1400 C C . GLN A 1 171 ? -20.140 8.414 13.489 1.00 71.94 171 GLN A C 1
ATOM 1402 O O . GLN A 1 171 ? -19.588 7.442 13.991 1.00 71.94 171 GLN A O 1
ATOM 1407 N N . ARG A 1 172 ? -20.941 9.211 14.206 1.00 76.56 172 ARG A N 1
ATOM 1408 C CA . ARG A 1 172 ? -21.183 9.069 15.659 1.00 76.56 172 ARG A CA 1
ATOM 1409 C C . ARG A 1 172 ? -22.149 7.926 16.020 1.00 76.56 172 ARG A C 1
ATOM 1411 O O . ARG A 1 172 ? -22.944 8.041 16.945 1.00 76.56 172 ARG A O 1
ATOM 1418 N N . ILE A 1 173 ? -22.106 6.829 15.269 1.00 82.06 173 ILE A N 1
ATOM 1419 C CA . ILE A 1 173 ? -22.963 5.656 15.473 1.00 82.06 173 ILE A CA 1
ATOM 1420 C C . ILE A 1 173 ? -22.168 4.608 16.252 1.00 82.06 173 ILE A C 1
ATOM 1422 O O . ILE A 1 173 ? -21.018 4.328 15.912 1.00 82.06 173 ILE A O 1
ATOM 1426 N N . ARG A 1 174 ? -22.788 4.013 17.279 1.00 87.00 174 ARG A N 1
ATOM 1427 C CA . ARG A 1 174 ? -22.191 2.905 18.037 1.00 87.00 174 ARG A CA 1
ATOM 1428 C C . ARG A 1 174 ? -22.103 1.658 17.171 1.00 87.00 174 ARG A C 1
ATOM 1430 O O . ARG A 1 174 ? -23.079 1.285 16.521 1.00 87.00 174 ARG A O 1
ATOM 1437 N N . ARG A 1 175 ? -20.941 1.011 17.167 1.00 85.12 175 ARG A N 1
ATOM 1438 C CA . ARG A 1 175 ? -20.700 -0.200 16.376 1.00 85.12 175 ARG A CA 1
ATOM 1439 C C . ARG A 1 175 ? -19.844 -1.182 17.152 1.00 85.12 175 ARG A C 1
ATOM 1441 O O . ARG A 1 175 ? -19.069 -0.787 18.019 1.00 85.12 175 ARG A O 1
ATOM 1448 N N . LYS A 1 176 ? -19.987 -2.468 16.830 1.00 87.94 176 LYS A N 1
ATOM 1449 C CA . LYS A 1 176 ? -19.067 -3.504 17.302 1.00 87.94 176 LYS A CA 1
ATOM 1450 C C . LYS A 1 176 ? -17.715 -3.269 16.636 1.00 87.94 176 LYS A C 1
ATOM 1452 O O . LYS A 1 176 ? -17.649 -3.215 15.412 1.00 87.94 176 LYS A O 1
ATOM 1457 N N . LEU A 1 177 ? -16.668 -3.108 17.432 1.00 87.00 177 LEU A N 1
ATOM 1458 C CA . LEU A 1 177 ? -15.303 -2.892 16.978 1.00 87.00 177 LEU A CA 1
ATOM 1459 C C . LEU A 1 177 ? -14.423 -4.070 17.330 1.00 87.00 177 LEU A C 1
ATOM 1461 O O . LEU A 1 177 ? -14.488 -4.561 18.455 1.00 87.00 177 LEU A O 1
ATOM 1465 N N . VAL A 1 178 ? -13.580 -4.465 16.384 1.00 87.69 178 VAL A N 1
ATOM 1466 C CA . VAL A 1 178 ? -12.445 -5.352 16.621 1.00 87.69 178 VAL A CA 1
ATOM 1467 C C . VAL A 1 178 ? -11.284 -4.512 17.143 1.00 87.69 178 VAL A C 1
ATOM 1469 O O . VAL A 1 178 ? -10.780 -3.651 16.426 1.00 87.69 178 VAL A O 1
ATOM 1472 N N . ILE A 1 179 ? -10.879 -4.732 18.392 1.00 87.38 179 ILE A N 1
ATOM 1473 C CA . ILE A 1 179 ? -9.777 -4.005 19.029 1.00 87.38 179 ILE A CA 1
ATOM 1474 C C . ILE A 1 179 ? -8.694 -5.000 19.408 1.00 87.38 179 ILE A C 1
ATOM 1476 O O . ILE A 1 179 ? -8.981 -6.015 20.048 1.00 87.38 179 ILE A O 1
ATOM 1480 N N . LEU A 1 180 ? -7.454 -4.685 19.049 1.00 82.69 180 LEU A N 1
ATOM 1481 C CA . LEU A 1 180 ? -6.302 -5.476 19.457 1.00 82.69 180 LEU A CA 1
ATOM 1482 C C . LEU A 1 180 ? -5.839 -5.028 20.841 1.00 82.69 180 LEU A C 1
ATOM 1484 O O . LEU A 1 180 ? -5.615 -3.841 21.084 1.00 82.69 180 LEU A O 1
ATOM 1488 N N . ASP A 1 181 ? -5.691 -5.976 21.759 1.00 78.38 181 ASP A N 1
ATOM 1489 C CA . ASP A 1 181 ? -5.058 -5.698 23.041 1.00 78.38 181 ASP A CA 1
ATOM 1490 C C . ASP A 1 181 ? -3.523 -5.679 22.939 1.00 78.38 181 ASP A C 1
ATOM 1492 O O . ASP A 1 181 ? -2.932 -5.912 21.881 1.00 78.38 181 ASP A O 1
ATOM 1496 N N . ARG A 1 182 ? -2.863 -5.369 24.063 1.00 72.81 182 ARG A N 1
ATOM 1497 C CA . ARG A 1 182 ? -1.394 -5.305 24.144 1.00 72.81 182 ARG A CA 1
ATOM 1498 C C . ARG A 1 182 ? -0.719 -6.651 23.863 1.00 72.81 182 ARG A C 1
ATOM 1500 O O . ARG A 1 182 ? 0.438 -6.658 23.471 1.00 72.81 182 ARG A O 1
ATOM 1507 N N . SER A 1 183 ? -1.432 -7.760 24.052 1.00 72.50 183 SER A N 1
ATOM 1508 C CA . SER A 1 183 ? -0.968 -9.112 23.727 1.00 72.50 183 SER A CA 1
ATOM 1509 C C . SER A 1 183 ? -1.218 -9.505 22.267 1.00 72.50 183 SER A C 1
ATOM 1511 O O . SER A 1 183 ? -0.919 -10.631 21.891 1.00 72.50 183 SER A O 1
ATOM 1513 N N . GLY A 1 184 ? -1.779 -8.616 21.439 1.00 69.31 184 GLY A N 1
ATOM 1514 C CA . GLY A 1 184 ? -2.102 -8.910 20.041 1.00 69.31 184 GLY A CA 1
ATOM 1515 C C . GLY A 1 184 ? -3.387 -9.721 19.852 1.00 69.31 184 GLY A C 1
ATOM 1516 O O . GLY A 1 184 ? -3.733 -10.053 18.722 1.00 69.31 184 GLY A O 1
ATOM 1517 N N . SER A 1 185 ? -4.129 -10.002 20.926 1.00 79.62 185 SER A N 1
ATOM 1518 C CA . SER A 1 185 ? -5.407 -10.707 20.856 1.00 79.62 185 SER A CA 1
ATOM 1519 C C . SER A 1 185 ? -6.538 -9.751 20.480 1.00 79.62 185 SER A C 1
ATOM 1521 O O . SER A 1 185 ? -6.652 -8.639 21.005 1.00 79.62 185 SER A O 1
ATOM 1523 N N . SER A 1 186 ? -7.402 -10.208 19.577 1.00 84.56 186 SER A N 1
ATOM 1524 C CA . SER A 1 186 ? -8.585 -9.480 19.126 1.00 84.56 186 SER A CA 1
ATOM 1525 C C . SER A 1 186 ? -9.735 -9.604 20.128 1.00 84.56 186 SER A C 1
ATOM 1527 O O . SER A 1 186 ? -10.061 -10.694 20.600 1.00 84.56 186 SER A O 1
ATOM 1529 N N . LYS A 1 187 ? -10.369 -8.475 20.461 1.00 87.44 187 LYS A N 1
ATOM 1530 C CA . LYS A 1 187 ? -11.572 -8.407 21.299 1.00 87.44 187 LYS A CA 1
ATOM 1531 C C . LYS A 1 187 ? -12.639 -7.562 20.620 1.00 87.44 187 LYS A C 1
ATOM 1533 O O . LYS A 1 187 ? -12.364 -6.457 20.159 1.00 87.44 187 LYS A O 1
ATOM 1538 N N . VAL A 1 188 ? -13.877 -8.055 20.621 1.00 89.69 188 VAL A N 1
ATOM 1539 C CA . VAL A 1 188 ? -15.026 -7.319 20.082 1.00 89.69 188 VAL A CA 1
ATOM 1540 C C . VAL A 1 188 ? -15.680 -6.480 21.180 1.00 89.69 188 VAL A C 1
ATOM 1542 O O . VAL A 1 188 ? -16.034 -7.010 22.232 1.00 89.69 188 VAL A O 1
ATOM 1545 N N . ARG A 1 189 ? -15.864 -5.175 20.947 1.00 88.19 189 ARG A N 1
ATOM 1546 C CA . ARG A 1 189 ? -16.547 -4.256 21.879 1.00 88.19 189 ARG A CA 1
ATOM 1547 C C . ARG A 1 189 ? -17.495 -3.319 21.140 1.00 88.19 189 ARG A C 1
ATOM 1549 O O . ARG A 1 189 ? -17.112 -2.751 20.127 1.00 88.19 189 ARG A O 1
ATOM 1556 N N . GLU A 1 190 ? -18.715 -3.124 21.634 1.00 90.88 190 GLU A N 1
ATOM 1557 C CA . GLU A 1 190 ? -19.634 -2.128 21.065 1.00 90.88 190 GLU A CA 1
ATOM 1558 C C . GLU A 1 190 ? -19.368 -0.749 21.668 1.00 90.88 190 GLU A C 1
ATOM 1560 O O . GLU A 1 190 ? -19.612 -0.531 22.854 1.00 90.88 190 GLU A O 1
ATOM 1565 N N . MET A 1 191 ? -18.879 0.187 20.853 1.00 88.25 191 MET A N 1
ATOM 1566 C CA . MET A 1 191 ? -18.526 1.527 21.318 1.00 88.25 191 MET A CA 1
ATOM 1567 C C . MET A 1 191 ? -18.817 2.625 20.299 1.00 88.25 191 MET A C 1
ATOM 1569 O O . MET A 1 191 ? -18.996 2.365 19.105 1.00 88.25 191 MET A O 1
ATOM 1573 N N . SER A 1 192 ? -18.919 3.856 20.795 1.00 88.19 192 SER A N 1
ATOM 1574 C CA . SER A 1 192 ? -18.934 5.061 19.966 1.00 88.19 192 SER A CA 1
ATOM 1575 C C . SER A 1 192 ? -17.516 5.423 19.502 1.00 88.19 192 SER A C 1
ATOM 1577 O O . SER A 1 192 ? -16.515 4.928 20.023 1.00 88.19 192 SER A O 1
ATOM 1579 N N . VAL A 1 193 ? -17.418 6.323 18.521 1.00 84.31 193 VAL A N 1
ATOM 1580 C CA . VAL A 1 193 ? -16.129 6.880 18.078 1.00 84.31 193 VAL A CA 1
ATOM 1581 C C . VAL A 1 193 ? -15.407 7.609 19.214 1.00 84.31 193 VAL A C 1
ATOM 1583 O O . VAL A 1 193 ? -14.182 7.545 19.288 1.00 84.31 193 VAL A O 1
ATOM 1586 N N . ASP A 1 194 ? -16.143 8.306 20.079 1.00 87.50 194 ASP A N 1
ATOM 1587 C CA . ASP A 1 194 ? -15.552 9.098 21.161 1.00 87.50 194 ASP A CA 1
ATOM 1588 C C . ASP A 1 194 ? -14.980 8.179 22.251 1.00 87.50 194 ASP A C 1
ATOM 1590 O O . ASP A 1 194 ? -13.823 8.339 22.633 1.00 87.50 194 ASP A O 1
ATOM 1594 N N . GLU A 1 195 ? -15.715 7.124 22.625 1.00 89.19 195 GLU A N 1
ATOM 1595 C CA . GLU A 1 195 ? -15.232 6.068 23.530 1.00 89.19 195 GLU A CA 1
ATOM 1596 C C . GLU A 1 195 ? -13.980 5.369 22.971 1.00 89.19 195 GLU A C 1
ATOM 1598 O O . GLU A 1 195 ? -13.020 5.109 23.699 1.00 89.19 195 GLU A O 1
ATOM 1603 N N . TYR A 1 196 ? -13.957 5.096 21.662 1.00 87.38 196 TYR A N 1
ATOM 1604 C CA . TYR A 1 196 ? -12.788 4.523 20.996 1.00 87.38 196 TYR A CA 1
ATOM 1605 C C . TYR A 1 196 ? -11.576 5.466 21.052 1.00 87.38 196 TYR 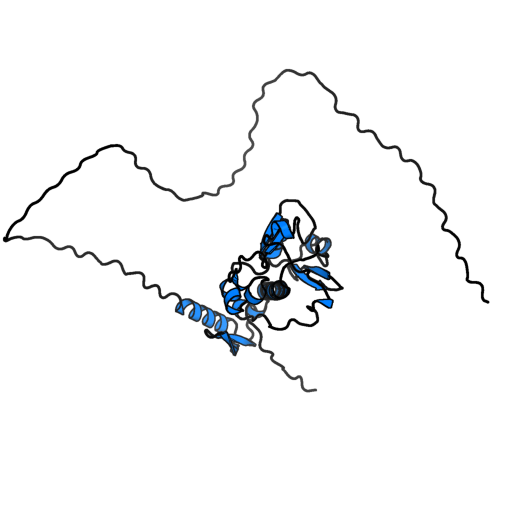A C 1
ATOM 1607 O O . TYR A 1 196 ? -10.473 5.041 21.396 1.00 87.38 196 TYR A O 1
ATOM 1615 N N . LYS A 1 197 ? -11.761 6.759 20.760 1.00 86.31 197 LYS A N 1
ATOM 1616 C CA . LYS A 1 197 ? -10.677 7.753 20.826 1.00 86.31 197 LYS A CA 1
ATOM 1617 C C . LYS A 1 197 ? -10.126 7.899 22.239 1.00 86.31 197 LYS A C 1
ATOM 1619 O O . LYS A 1 197 ? -8.912 7.970 22.406 1.00 86.31 197 LYS A O 1
ATOM 1624 N N . GLU A 1 198 ? -10.988 7.928 23.250 1.00 88.69 198 GLU A N 1
ATOM 1625 C CA . GLU A 1 198 ? -10.568 7.959 24.652 1.00 88.69 198 GLU A CA 1
ATOM 1626 C C . GLU A 1 198 ? -9.745 6.725 25.020 1.00 88.69 198 GLU A C 1
ATOM 1628 O O . GLU A 1 198 ? -8.675 6.867 25.611 1.00 88.69 198 GLU A O 1
ATOM 1633 N N . LEU A 1 199 ? -10.179 5.531 24.602 1.00 86.12 199 LEU A N 1
ATOM 1634 C CA . LEU A 1 199 ? -9.439 4.289 24.822 1.00 86.12 199 LEU A CA 1
ATOM 1635 C C . LEU A 1 199 ? -8.022 4.352 24.227 1.00 86.12 199 LEU A C 1
ATOM 1637 O O . LEU A 1 199 ? -7.055 4.023 24.916 1.00 86.12 199 LEU A O 1
ATOM 1641 N N . ILE A 1 200 ? -7.892 4.799 22.973 1.00 84.38 200 ILE A N 1
ATOM 1642 C CA . ILE A 1 200 ? -6.594 4.931 22.293 1.00 84.38 200 ILE A CA 1
ATOM 1643 C C . ILE A 1 200 ? -5.722 5.997 22.973 1.00 84.38 200 ILE A C 1
ATOM 1645 O O . ILE A 1 200 ? -4.541 5.763 23.232 1.00 84.38 200 ILE A O 1
ATOM 1649 N N . ASN A 1 201 ? -6.300 7.139 23.347 1.00 84.50 201 ASN A N 1
ATOM 1650 C CA . ASN A 1 201 ? -5.583 8.206 24.047 1.00 84.50 201 ASN A CA 1
ATOM 1651 C C . ASN A 1 201 ? -5.078 7.758 25.427 1.00 84.50 201 ASN A C 1
ATOM 1653 O O . ASN A 1 201 ? -3.955 8.083 25.814 1.00 84.50 201 ASN A O 1
ATOM 1657 N N . LEU A 1 202 ? -5.884 7.004 26.178 1.00 83.94 202 LEU A N 1
ATOM 1658 C CA . LEU A 1 202 ? -5.484 6.429 27.464 1.00 83.94 202 LEU A CA 1
ATOM 1659 C C . LEU A 1 202 ? -4.367 5.396 27.289 1.00 83.94 202 LEU A C 1
ATOM 1661 O O . LEU A 1 202 ? -3.416 5.382 28.073 1.00 83.94 202 LEU A O 1
ATOM 1665 N N . ALA A 1 203 ? -4.443 4.572 26.241 1.00 77.81 203 ALA A N 1
ATOM 1666 C CA . ALA A 1 203 ? -3.390 3.619 25.913 1.00 77.81 203 ALA A CA 1
ATOM 1667 C C . ALA A 1 203 ? -2.056 4.326 25.606 1.00 77.81 203 ALA A C 1
ATOM 1669 O O . ALA A 1 203 ? -1.031 3.917 26.153 1.00 77.81 203 ALA A O 1
ATOM 1670 N N . ALA A 1 204 ? -2.086 5.418 24.833 1.00 74.19 204 ALA A N 1
ATOM 1671 C CA . ALA A 1 204 ? -0.913 6.233 24.507 1.00 74.19 204 ALA A CA 1
ATOM 1672 C C . ALA A 1 204 ? -0.321 6.965 25.728 1.00 74.19 204 ALA A C 1
ATOM 1674 O O . ALA A 1 204 ? 0.891 7.097 25.862 1.00 74.19 204 ALA A O 1
ATOM 1675 N N . ARG A 1 205 ? -1.147 7.406 26.686 1.00 68.81 205 ARG A N 1
ATOM 1676 C CA . ARG A 1 205 ? -0.645 8.003 27.942 1.00 68.81 205 ARG A CA 1
ATOM 1677 C C . ARG A 1 205 ? 0.055 6.985 28.841 1.00 68.81 205 ARG A C 1
ATOM 1679 O O . ARG A 1 205 ? 0.933 7.356 29.615 1.00 68.81 205 ARG A O 1
ATOM 1686 N N . GLY A 1 206 ? -0.311 5.708 28.736 1.00 58.53 206 GLY A N 1
ATOM 1687 C CA . GLY A 1 206 ? 0.308 4.622 29.493 1.00 58.53 206 GLY A CA 1
ATOM 1688 C C . GLY A 1 206 ? 1.753 4.306 29.089 1.00 58.53 206 GLY A C 1
ATOM 1689 O O . GLY A 1 206 ? 2.444 3.661 29.872 1.00 58.53 206 GLY A O 1
ATOM 1690 N N . THR A 1 207 ? 2.210 4.748 27.912 1.00 56.00 207 THR A N 1
ATOM 1691 C CA . THR A 1 207 ? 3.603 4.596 27.447 1.00 56.00 207 THR A CA 1
ATOM 1692 C C . THR A 1 207 ? 4.459 5.838 27.721 1.00 56.00 207 THR A C 1
ATOM 1694 O O . THR A 1 207 ? 5.682 5.749 27.752 1.00 56.00 207 THR A O 1
ATOM 1697 N N . SER A 1 208 ? 3.842 6.985 28.030 1.00 44.81 208 SER A N 1
ATOM 1698 C CA . SER A 1 208 ? 4.522 8.252 28.335 1.00 44.81 208 SER A CA 1
ATOM 1699 C C . SER A 1 208 ? 4.879 8.401 29.823 1.00 44.81 208 SER A C 1
ATOM 1701 O O . SER A 1 208 ? 4.580 9.420 30.448 1.00 44.81 208 SER A O 1
ATOM 1703 N N . ARG A 1 209 ? 5.529 7.395 30.420 1.00 43.94 209 ARG A N 1
ATOM 1704 C CA . ARG A 1 209 ? 6.189 7.537 31.732 1.00 43.94 209 ARG A CA 1
ATOM 1705 C C . ARG A 1 209 ? 7.706 7.583 31.569 1.00 43.94 209 ARG A C 1
ATOM 1707 O O . ARG A 1 209 ? 8.420 6.784 32.158 1.00 43.94 209 ARG A O 1
ATOM 1714 N N . SER A 1 210 ? 8.206 8.555 30.809 1.00 47.12 210 SER A N 1
ATOM 1715 C CA . SER A 1 210 ? 9.543 9.078 31.080 1.00 47.12 210 SER A CA 1
ATOM 1716 C C . SER A 1 210 ? 9.422 10.006 32.285 1.00 47.12 210 SER A C 1
ATOM 1718 O O . SER A 1 210 ? 8.919 11.127 32.186 1.00 47.12 210 SER A O 1
ATOM 1720 N N . THR A 1 211 ? 9.838 9.525 33.451 1.00 43.12 211 THR A N 1
ATOM 1721 C CA . THR A 1 211 ? 10.183 10.389 34.576 1.00 43.12 211 THR A CA 1
ATOM 1722 C C . THR A 1 211 ? 11.364 11.249 34.140 1.00 43.12 211 THR A C 1
ATOM 1724 O O . THR A 1 211 ? 12.513 10.834 34.272 1.00 43.12 211 THR A O 1
ATOM 1727 N N . SER A 1 212 ? 11.101 12.427 33.571 1.00 44.59 212 SER A N 1
ATOM 1728 C CA . SER A 1 212 ? 12.135 13.456 33.472 1.00 44.59 212 SER A CA 1
ATOM 1729 C C . SER A 1 212 ? 12.651 13.710 34.890 1.00 44.59 212 SER A C 1
ATOM 1731 O O . SER A 1 212 ? 11.828 13.982 35.769 1.00 44.59 212 SER A O 1
ATOM 1733 N N . PRO A 1 213 ? 13.964 13.595 35.159 1.00 42.97 213 PRO A N 1
ATOM 1734 C CA . PRO A 1 213 ? 14.504 13.905 36.471 1.00 42.97 213 PRO A CA 1
ATOM 1735 C C . PRO A 1 213 ? 14.175 15.360 36.793 1.00 42.97 213 PRO A C 1
ATOM 1737 O O . PRO A 1 213 ? 14.640 16.281 36.118 1.00 42.97 213 PRO A O 1
ATOM 1740 N N . THR A 1 214 ? 13.330 15.579 37.798 1.00 44.19 214 THR A N 1
ATOM 1741 C CA . THR A 1 214 ? 13.036 16.920 38.290 1.00 44.19 214 THR A CA 1
ATOM 1742 C C . THR A 1 214 ? 14.342 17.533 38.780 1.00 44.19 214 THR A C 1
ATOM 1744 O O . THR A 1 214 ? 14.933 17.083 39.761 1.00 44.19 214 THR A O 1
ATOM 1747 N N . LYS A 1 215 ? 14.794 18.546 38.040 1.00 39.31 215 LYS A N 1
ATOM 1748 C CA . LYS A 1 215 ? 15.822 19.534 38.375 1.00 39.31 215 LYS A CA 1
ATOM 1749 C C . LYS A 1 215 ? 15.899 19.740 39.897 1.00 39.31 215 LYS A C 1
ATOM 1751 O O . LYS A 1 215 ? 14.964 20.281 40.487 1.00 39.31 215 LYS A O 1
ATOM 1756 N N . ARG A 1 216 ? 16.986 19.281 40.538 1.00 52.91 216 ARG A N 1
ATOM 1757 C CA . ARG A 1 216 ? 17.250 19.545 41.964 1.00 52.91 216 ARG A CA 1
ATOM 1758 C C . ARG A 1 216 ? 17.237 21.060 42.182 1.00 52.91 216 ARG A C 1
ATOM 1760 O O . ARG A 1 216 ? 17.979 21.783 41.521 1.00 52.91 216 ARG A O 1
ATOM 1767 N N . GLN A 1 217 ? 16.391 21.530 43.095 1.00 37.28 217 GLN A N 1
ATOM 1768 C CA . GLN A 1 217 ? 16.473 22.893 43.612 1.00 37.28 217 GLN A CA 1
ATOM 1769 C C . GLN A 1 217 ? 17.779 23.036 44.400 1.00 37.28 217 GLN A C 1
ATOM 1771 O O . GLN A 1 217 ? 18.026 22.287 45.345 1.00 37.28 217 GLN A O 1
ATOM 1776 N N . ARG A 1 218 ? 18.613 23.991 43.987 1.00 36.16 218 ARG A N 1
ATOM 1777 C CA . ARG A 1 218 ? 19.768 24.478 44.743 1.00 36.16 218 ARG A CA 1
ATOM 1778 C C . ARG A 1 218 ? 19.227 25.301 45.918 1.00 36.16 218 ARG A C 1
ATOM 1780 O O . ARG A 1 218 ? 18.444 26.218 45.689 1.00 36.16 218 ARG A O 1
ATOM 1787 N N . ARG A 1 219 ? 19.578 24.929 47.151 1.00 36.56 219 ARG A N 1
ATOM 1788 C CA . ARG A 1 219 ? 19.394 25.779 48.336 1.00 36.56 219 ARG A CA 1
ATOM 1789 C C . ARG A 1 219 ? 20.669 26.594 48.520 1.00 36.56 219 ARG A C 1
ATOM 1791 O O . ARG A 1 219 ? 21.747 26.004 48.529 1.00 36.56 219 ARG A O 1
ATOM 1798 N N . ASP A 1 220 ? 20.513 27.904 48.646 1.00 37.06 220 ASP A N 1
ATOM 1799 C CA . ASP A 1 220 ? 21.528 28.812 49.170 1.00 37.06 220 ASP A CA 1
ATOM 1800 C C . ASP A 1 220 ? 21.332 28.917 50.683 1.00 37.06 220 ASP A C 1
ATOM 1802 O O . ASP A 1 220 ? 20.208 29.144 51.123 1.00 37.06 220 ASP A O 1
ATOM 1806 N N . GLU A 1 221 ? 22.402 28.742 51.455 1.00 35.66 221 GLU A N 1
ATOM 1807 C CA . GLU A 1 221 ? 22.648 29.474 52.701 1.00 35.66 221 GLU A CA 1
ATOM 1808 C C . GLU A 1 221 ? 24.111 29.288 53.139 1.00 35.66 221 GLU A C 1
ATOM 1810 O O . GLU A 1 221 ? 24.771 28.298 52.824 1.00 35.66 221 GLU A O 1
ATOM 1815 N N . SER A 1 222 ? 24.610 30.336 53.777 1.00 33.78 222 SER A N 1
ATOM 1816 C CA . SER A 1 222 ? 25.980 30.839 53.835 1.00 33.78 222 SER A CA 1
ATOM 1817 C C . SER A 1 222 ? 26.811 30.380 55.043 1.00 33.78 222 SER A C 1
ATOM 1819 O O . SER A 1 222 ? 26.284 30.217 56.136 1.00 33.78 222 SER A O 1
ATOM 1821 N N . GLU A 1 223 ? 28.123 30.269 54.800 1.00 33.62 223 GLU A N 1
ATOM 1822 C CA . GLU A 1 223 ? 29.315 30.490 55.651 1.00 33.62 223 GLU A CA 1
ATOM 1823 C C . GLU A 1 223 ? 29.260 30.343 57.191 1.00 33.62 223 GLU A C 1
ATOM 1825 O O . GLU A 1 223 ? 28.654 31.143 57.900 1.00 33.62 223 GLU A O 1
ATOM 1830 N N . SER A 1 224 ? 30.097 29.444 57.733 1.00 31.73 224 SER A N 1
ATOM 1831 C CA . SER A 1 224 ? 31.291 29.798 58.544 1.00 31.73 224 SER A CA 1
ATOM 1832 C C . SER A 1 224 ? 32.125 28.552 58.939 1.00 31.73 224 SER A C 1
ATOM 1834 O O . SER A 1 224 ? 31.592 27.501 59.272 1.00 31.73 224 SER A O 1
ATOM 1836 N N . ASN A 1 225 ? 33.450 28.703 58.821 1.00 29.45 225 ASN A N 1
ATOM 1837 C CA . ASN A 1 225 ? 34.586 27.765 59.009 1.00 29.45 225 ASN A CA 1
ATOM 1838 C C . ASN A 1 225 ? 34.997 27.652 60.515 1.00 29.45 225 ASN A C 1
ATOM 1840 O O . ASN A 1 225 ? 34.362 28.353 61.307 1.00 29.45 225 ASN A O 1
ATOM 1844 N N . PRO A 1 226 ? 36.124 27.024 60.961 1.00 44.88 226 PRO A N 1
ATOM 1845 C CA . PRO A 1 226 ? 36.982 25.914 60.462 1.00 44.88 226 PRO A CA 1
ATOM 1846 C C . PRO A 1 226 ? 37.287 24.822 61.537 1.00 44.88 226 PRO A C 1
ATOM 1848 O O . PRO A 1 226 ? 36.992 25.027 62.710 1.00 44.88 226 PRO A O 1
ATOM 1851 N N . GLN A 1 227 ? 37.950 23.708 61.163 1.00 33.50 227 GLN A N 1
ATOM 1852 C CA . GLN A 1 227 ? 39.271 23.274 61.701 1.00 33.50 227 GLN A CA 1
ATOM 1853 C C . GLN A 1 227 ? 39.699 21.859 61.234 1.00 33.50 227 GLN A C 1
ATOM 1855 O O . GLN A 1 227 ? 38.979 20.887 61.437 1.00 33.50 227 GLN A O 1
ATOM 1860 N N . ASP A 1 228 ? 40.880 21.841 60.601 1.00 31.45 228 ASP A N 1
ATOM 1861 C CA . ASP A 1 228 ? 42.056 20.959 60.751 1.00 31.45 228 ASP A CA 1
ATOM 1862 C C . ASP A 1 228 ? 41.914 19.420 60.635 1.00 31.45 228 ASP A C 1
ATOM 1864 O O . ASP A 1 228 ? 41.329 18.772 61.493 1.00 31.45 228 ASP A O 1
ATOM 1868 N N . ASP A 1 229 ? 42.496 18.821 59.576 1.00 35.00 229 ASP A N 1
ATOM 1869 C CA . ASP A 1 229 ? 43.734 18.012 59.680 1.00 35.00 229 ASP A CA 1
ATOM 1870 C C . ASP A 1 229 ? 44.183 17.363 58.336 1.00 35.00 229 ASP A C 1
ATOM 1872 O O . ASP A 1 229 ? 43.446 16.641 57.669 1.00 35.00 229 ASP A O 1
ATOM 1876 N N . GLU A 1 230 ? 45.449 17.648 57.997 1.00 31.39 230 GLU A N 1
ATOM 1877 C CA . GLU A 1 230 ? 46.508 16.732 57.517 1.00 31.39 230 GLU A CA 1
ATOM 1878 C C . GLU A 1 230 ? 46.551 16.138 56.071 1.00 31.39 230 GLU A C 1
ATOM 1880 O O . GLU A 1 230 ? 45.930 15.140 55.726 1.00 31.39 230 GLU A O 1
ATOM 1885 N N . PHE A 1 231 ? 47.441 16.750 55.263 1.00 29.39 231 PHE A N 1
ATOM 1886 C CA . PHE A 1 231 ? 48.512 16.191 54.395 1.00 29.39 231 PHE A CA 1
ATOM 1887 C C . PHE A 1 231 ? 48.249 15.027 53.400 1.00 29.39 231 PHE A C 1
ATOM 1889 O O . PHE A 1 231 ? 48.154 13.860 53.763 1.00 29.39 231 PHE A O 1
ATOM 1896 N N . SER A 1 232 ? 48.428 15.285 52.095 1.00 32.47 232 SER A N 1
ATOM 1897 C CA . SER A 1 232 ? 49.675 14.944 51.368 1.00 32.47 232 SER A CA 1
ATOM 1898 C C . SER A 1 232 ? 49.592 15.243 49.860 1.00 32.47 232 SER A C 1
ATOM 1900 O O . SER A 1 232 ? 48.533 15.284 49.245 1.00 32.47 232 SER A O 1
ATOM 1902 N N . HIS A 1 233 ? 50.771 15.515 49.313 1.00 33.22 233 HIS A N 1
ATOM 1903 C CA . HIS A 1 233 ? 51.119 16.197 48.072 1.00 33.22 233 HIS A CA 1
ATOM 1904 C C . HIS A 1 233 ? 51.699 15.187 47.074 1.00 33.22 233 HIS A C 1
ATOM 1906 O O . HIS A 1 233 ? 52.528 14.385 47.490 1.00 33.22 233 HIS A O 1
ATOM 1912 N N . VAL A 1 234 ? 51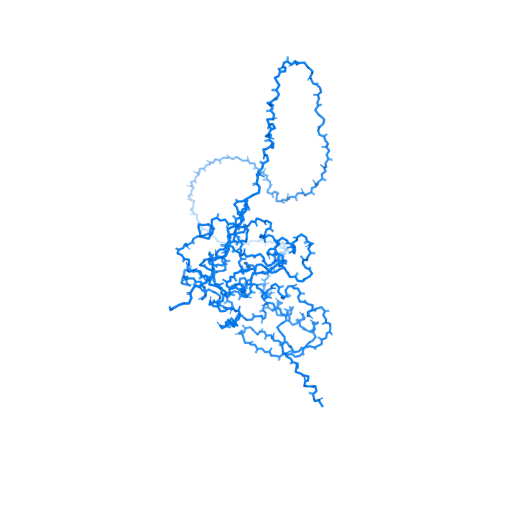.358 15.267 45.782 1.00 37.56 234 VAL A N 1
ATOM 1913 C CA . VAL A 1 234 ? 52.266 14.940 44.660 1.00 37.56 234 VAL A CA 1
ATOM 1914 C C . VAL A 1 234 ? 51.720 15.521 43.354 1.00 37.56 234 VAL A C 1
ATOM 1916 O O . VAL A 1 234 ? 50.730 15.040 42.806 1.00 37.56 234 VAL A O 1
ATOM 1919 N N . ASP A 1 235 ? 52.417 16.544 42.866 1.00 31.47 235 ASP A N 1
ATOM 1920 C CA . ASP A 1 235 ? 52.351 17.059 41.503 1.00 31.47 235 ASP A CA 1
ATOM 1921 C C . ASP A 1 235 ? 52.990 16.078 40.517 1.00 31.47 235 ASP A C 1
ATOM 1923 O O . ASP A 1 235 ? 54.062 15.534 40.789 1.00 31.47 235 ASP A O 1
ATOM 1927 N N . VAL A 1 236 ? 52.411 15.954 39.321 1.00 37.53 236 VAL A N 1
ATOM 1928 C CA . VAL A 1 236 ? 53.219 15.790 38.107 1.00 37.53 236 VAL A CA 1
ATOM 1929 C C . VAL A 1 236 ? 52.571 16.579 36.975 1.00 37.53 236 VAL A C 1
ATOM 1931 O O . VAL A 1 236 ? 51.463 16.274 36.537 1.00 37.53 236 VAL A O 1
ATOM 1934 N N . ALA A 1 237 ? 53.279 17.615 36.541 1.00 33.09 237 ALA A N 1
ATOM 1935 C CA . ALA A 1 237 ? 52.988 18.399 35.357 1.00 33.09 237 ALA A CA 1
ATOM 1936 C C . ALA A 1 237 ? 53.346 17.617 34.082 1.00 33.09 237 ALA A C 1
ATOM 1938 O O . ALA A 1 237 ? 54.351 16.907 34.039 1.00 33.09 237 ALA A O 1
ATOM 1939 N N . SER A 1 238 ? 52.569 17.831 33.026 1.00 36.44 238 SER A N 1
ATOM 1940 C CA . SER A 1 238 ? 53.095 17.891 31.663 1.00 36.44 238 SER A CA 1
ATOM 1941 C C . SER A 1 238 ? 52.229 18.868 30.877 1.00 36.44 238 SER A C 1
ATOM 1943 O O . SER A 1 238 ? 51.065 18.591 30.582 1.00 36.44 238 SER A O 1
ATOM 1945 N N . GLU A 1 239 ? 52.822 20.029 30.641 1.00 35.28 239 GLU A N 1
ATOM 1946 C CA . GLU A 1 239 ? 52.399 21.069 29.717 1.00 35.28 239 GLU A CA 1
ATOM 1947 C C . GLU A 1 239 ? 52.517 20.539 28.281 1.00 35.28 239 GLU A C 1
ATOM 1949 O O . GLU A 1 239 ? 53.476 19.843 27.956 1.00 35.28 239 GLU A O 1
ATOM 1954 N N . ASP A 1 240 ? 51.546 20.873 27.437 1.00 37.22 240 ASP A N 1
ATOM 1955 C CA . ASP A 1 240 ? 51.835 21.385 26.099 1.00 37.22 240 ASP A CA 1
ATOM 1956 C C . ASP A 1 240 ? 50.670 22.296 25.700 1.00 37.22 240 ASP A C 1
ATOM 1958 O O . ASP A 1 240 ? 49.513 21.884 25.570 1.00 37.22 240 ASP A O 1
ATOM 1962 N N . GLU A 1 241 ? 51.009 23.577 25.615 1.00 38.16 241 GLU A N 1
ATOM 1963 C CA . GLU A 1 241 ? 50.198 24.679 25.119 1.00 38.16 241 GLU A CA 1
ATOM 1964 C C . GLU A 1 241 ? 49.924 24.503 23.620 1.00 38.16 241 GLU A C 1
ATOM 1966 O O . GLU A 1 241 ? 50.774 23.991 22.901 1.00 38.16 241 GLU A O 1
ATOM 1971 N N . LEU A 1 242 ? 48.773 24.976 23.135 1.00 39.19 242 LEU A N 1
ATOM 1972 C CA . LEU A 1 242 ? 48.713 25.960 22.048 1.00 39.19 242 LEU A CA 1
ATOM 1973 C C . LEU A 1 242 ? 47.319 26.609 22.019 1.00 39.19 242 LEU A C 1
ATOM 1975 O O . LEU A 1 242 ? 46.282 25.946 22.079 1.00 39.19 242 LEU A O 1
ATOM 1979 N N . GLU A 1 243 ? 47.367 27.932 21.968 1.00 34.25 243 GLU A N 1
ATOM 1980 C CA . GLU A 1 243 ? 46.302 28.924 22.052 1.00 34.25 243 GLU A CA 1
ATOM 1981 C C . GLU A 1 243 ? 45.436 29.000 20.777 1.00 34.25 243 GLU A C 1
ATOM 1983 O O . GLU A 1 243 ? 45.907 28.747 19.669 1.00 34.25 243 GLU A O 1
ATOM 1988 N N . ASP A 1 244 ? 44.178 29.412 20.953 1.00 31.41 244 ASP A N 1
ATOM 1989 C CA . ASP A 1 244 ? 43.633 30.697 20.461 1.00 31.41 244 ASP A CA 1
ATOM 1990 C C . ASP A 1 244 ? 42.230 30.599 19.824 1.00 31.41 244 ASP A C 1
ATOM 1992 O O . ASP A 1 244 ? 42.014 30.053 18.743 1.00 31.41 244 ASP A O 1
ATOM 1996 N N . ASP A 1 245 ? 41.281 31.112 20.609 1.00 34.81 245 ASP A N 1
ATOM 1997 C CA . ASP A 1 245 ? 40.193 32.034 20.273 1.00 34.81 245 ASP A CA 1
ATOM 1998 C C . ASP A 1 245 ? 39.444 31.881 18.932 1.00 34.81 245 ASP A C 1
ATOM 2000 O O . ASP A 1 245 ? 39.919 32.228 17.853 1.00 34.81 245 ASP A O 1
ATOM 2004 N N . THR A 1 246 ? 38.181 31.453 19.001 1.00 38.06 246 THR A N 1
ATOM 2005 C CA . THR A 1 246 ? 37.046 32.365 18.753 1.00 38.06 246 THR A CA 1
ATOM 2006 C C . THR A 1 246 ? 35.713 31.641 18.921 1.00 38.06 246 THR A C 1
ATOM 2008 O O . THR A 1 246 ? 35.413 30.605 18.324 1.00 38.06 246 THR A O 1
ATOM 2011 N N . GLU A 1 247 ? 34.901 32.234 19.780 1.00 39.41 247 GLU A N 1
ATOM 2012 C CA . GLU A 1 247 ? 33.492 31.958 19.995 1.00 39.41 247 GLU A CA 1
ATOM 2013 C C . GLU A 1 247 ? 32.704 32.285 18.714 1.00 39.41 247 GLU A C 1
ATOM 2015 O O . GLU A 1 247 ? 32.896 33.355 18.152 1.00 39.41 247 GLU A O 1
ATOM 2020 N N . GLU A 1 248 ? 31.800 31.411 18.256 1.00 39.03 248 GLU A N 1
ATOM 2021 C CA . GLU A 1 248 ? 30.444 31.835 17.880 1.00 39.03 248 GLU A CA 1
ATOM 2022 C C . GLU A 1 248 ? 29.498 30.661 17.586 1.00 39.03 248 GLU A C 1
ATOM 2024 O O . GLU A 1 248 ? 29.852 29.540 17.221 1.00 39.03 248 GLU A O 1
ATOM 2029 N N . GLU A 1 249 ? 28.240 30.957 17.856 1.00 37.50 249 GLU A N 1
ATOM 2030 C CA . GLU A 1 249 ? 27.187 30.071 18.297 1.00 37.50 249 GLU A CA 1
ATOM 2031 C C . GLU A 1 249 ? 26.479 29.347 17.141 1.00 37.50 249 GLU A C 1
ATOM 2033 O O . GLU A 1 249 ? 26.127 29.910 16.102 1.00 37.50 249 GLU A O 1
ATOM 2038 N N . VAL A 1 250 ? 26.172 28.071 17.368 1.00 41.00 250 VAL A N 1
ATOM 2039 C CA . VAL A 1 250 ? 25.291 27.260 16.525 1.00 41.00 250 VAL A CA 1
ATOM 2040 C C . VAL A 1 250 ? 23.881 27.858 16.528 1.00 41.00 250 VAL A C 1
ATOM 2042 O O . VAL A 1 250 ? 23.104 27.622 17.452 1.00 41.00 250 VAL A O 1
ATOM 2045 N N . THR A 1 251 ? 23.482 28.533 15.448 1.00 37.06 251 THR A N 1
ATOM 2046 C CA . THR A 1 251 ? 22.069 28.871 15.214 1.00 37.06 251 THR A CA 1
ATOM 2047 C C . THR A 1 251 ? 21.453 27.983 14.132 1.00 37.06 251 THR A C 1
ATOM 2049 O O . THR A 1 251 ? 21.560 28.178 12.924 1.00 37.06 251 THR A O 1
ATOM 2052 N N . ARG A 1 252 ? 20.743 26.955 14.611 1.00 38.16 252 ARG A N 1
ATOM 2053 C CA . ARG A 1 252 ? 19.734 26.205 13.856 1.00 38.16 252 ARG A CA 1
ATOM 2054 C C . ARG A 1 252 ? 18.538 27.117 13.555 1.00 38.16 252 ARG A C 1
ATOM 2056 O O . ARG A 1 252 ? 17.885 27.584 14.482 1.00 38.16 252 ARG A O 1
ATOM 2063 N N . GLY A 1 253 ? 18.148 27.256 12.287 1.00 42.12 253 GLY A N 1
ATOM 2064 C CA . GLY A 1 253 ? 16.823 27.779 11.934 1.00 42.12 253 GLY A CA 1
ATOM 2065 C C . GLY A 1 253 ? 16.700 28.263 10.493 1.00 42.12 253 GLY A C 1
ATOM 2066 O O . GLY A 1 253 ? 17.455 29.114 10.049 1.00 42.12 253 GLY A O 1
ATOM 2067 N N . ARG A 1 254 ? 15.710 27.741 9.758 1.00 43.91 254 ARG A N 1
ATOM 2068 C CA . ARG A 1 254 ? 15.357 28.151 8.388 1.00 43.91 254 ARG A CA 1
ATOM 2069 C C . ARG A 1 254 ? 14.228 29.190 8.424 1.00 43.91 254 ARG A C 1
ATOM 2071 O O . ARG A 1 254 ? 13.100 28.802 8.735 1.00 43.91 254 ARG A O 1
ATOM 2078 N N . PRO A 1 255 ? 14.436 30.450 8.005 1.00 43.31 255 PRO A N 1
ATOM 2079 C CA . PRO A 1 255 ? 13.333 31.365 7.743 1.00 43.31 255 PRO A CA 1
ATOM 2080 C C . PRO A 1 255 ? 12.814 31.145 6.315 1.00 43.31 255 PRO A C 1
ATOM 2082 O O . PRO A 1 255 ? 13.536 31.306 5.334 1.00 43.31 255 PRO A O 1
ATOM 2085 N N . ARG A 1 256 ? 11.536 30.780 6.170 1.00 50.62 256 ARG A N 1
ATOM 2086 C CA . ARG A 1 256 ? 10.823 30.874 4.886 1.00 50.62 256 ARG A CA 1
ATOM 2087 C C . ARG A 1 256 ? 10.288 32.295 4.724 1.00 50.62 256 ARG A C 1
ATOM 2089 O O . ARG A 1 256 ? 9.371 32.664 5.449 1.00 50.62 256 ARG A O 1
ATOM 2096 N N . LYS A 1 257 ? 10.749 33.032 3.709 1.00 44.81 257 LYS A N 1
ATOM 2097 C CA . LYS A 1 257 ? 9.951 34.086 3.062 1.00 44.81 257 LYS A CA 1
ATOM 2098 C C . LYS A 1 257 ? 10.139 34.035 1.545 1.00 44.81 257 LYS A C 1
ATOM 2100 O O . LYS A 1 257 ? 11.251 34.133 1.044 1.00 44.81 257 LYS A O 1
ATOM 2105 N N . ARG A 1 258 ? 9.023 33.850 0.831 1.00 46.00 258 ARG A N 1
ATOM 2106 C CA . ARG A 1 258 ? 8.884 34.173 -0.593 1.00 46.00 258 ARG A CA 1
ATOM 2107 C C . ARG A 1 258 ? 8.783 35.693 -0.711 1.00 46.00 258 ARG A C 1
ATOM 2109 O O . ARG A 1 258 ? 7.935 36.277 -0.043 1.00 46.00 258 ARG A O 1
ATOM 2116 N N . ALA A 1 259 ? 9.565 36.292 -1.597 1.00 36.97 259 ALA A N 1
ATOM 2117 C CA . ALA A 1 259 ? 9.250 37.574 -2.212 1.00 36.97 259 ALA A CA 1
ATOM 2118 C C . ALA A 1 259 ? 9.862 37.571 -3.615 1.00 36.97 259 ALA A C 1
ATOM 2120 O O . ALA A 1 259 ? 11.066 37.390 -3.769 1.00 36.97 259 ALA A O 1
ATOM 2121 N N . GLY A 1 260 ? 9.010 37.684 -4.632 1.00 36.72 260 GLY A N 1
ATOM 2122 C CA . GLY A 1 260 ? 9.450 37.955 -5.991 1.00 36.72 260 GLY A CA 1
ATOM 2123 C C . GLY A 1 260 ? 9.788 39.432 -6.139 1.00 36.72 260 GLY A C 1
ATOM 2124 O O . GLY A 1 260 ? 9.112 40.278 -5.556 1.00 36.72 260 GLY A O 1
ATOM 2125 N N . SER A 1 261 ? 10.807 39.732 -6.936 1.00 33.69 261 SER A N 1
ATOM 2126 C CA . SER A 1 261 ? 10.904 40.958 -7.731 1.00 33.69 261 SER A CA 1
ATOM 2127 C C . SER A 1 261 ? 11.925 40.752 -8.857 1.00 33.69 261 SER A C 1
ATOM 2129 O O . SER A 1 261 ? 12.864 39.972 -8.685 1.00 33.69 261 SER A O 1
ATOM 2131 N N . PRO A 1 262 ? 11.708 41.378 -10.025 1.00 36.84 262 PRO A N 1
ATOM 2132 C CA . PRO A 1 262 ? 12.434 41.085 -11.251 1.00 36.84 262 PRO A CA 1
ATOM 2133 C C . PRO A 1 262 ? 13.779 41.813 -11.275 1.00 36.84 262 PRO A C 1
ATOM 2135 O O . PRO A 1 262 ? 13.859 43.004 -10.976 1.00 36.84 262 PRO A O 1
ATOM 2138 N N . ILE A 1 263 ? 14.833 41.104 -11.673 1.00 37.50 263 ILE A N 1
ATOM 2139 C CA . ILE A 1 263 ? 16.111 41.724 -12.022 1.00 37.50 263 ILE A CA 1
ATOM 2140 C C . ILE A 1 263 ? 15.938 42.323 -13.420 1.00 37.50 263 ILE A C 1
ATOM 2142 O O . ILE A 1 263 ? 15.818 41.591 -14.400 1.00 37.50 263 ILE A O 1
ATOM 2146 N N . MET A 1 264 ? 15.888 43.652 -13.504 1.00 41.62 264 MET A N 1
ATOM 2147 C CA . MET A 1 264 ? 16.087 44.375 -14.760 1.00 41.62 264 MET A CA 1
ATOM 2148 C C . MET A 1 264 ? 17.575 44.297 -15.125 1.00 41.62 264 MET A C 1
ATOM 2150 O O . MET A 1 264 ? 18.399 44.720 -14.310 1.00 41.62 264 MET A O 1
ATOM 2154 N N . PRO A 1 265 ? 17.961 43.793 -16.309 1.00 41.38 265 PRO A N 1
ATOM 2155 C CA . PRO A 1 265 ? 19.318 43.974 -16.788 1.00 41.38 265 PRO A CA 1
ATOM 2156 C C . PRO A 1 265 ? 19.494 45.396 -17.329 1.00 41.38 265 PRO A C 1
ATOM 2158 O O . PRO A 1 265 ? 18.678 45.917 -18.090 1.00 41.38 265 PRO A O 1
ATOM 2161 N N . HIS A 1 266 ? 20.584 46.013 -16.888 1.00 38.44 266 HIS A N 1
ATOM 2162 C CA . HIS A 1 266 ? 21.102 47.284 -17.364 1.00 38.44 266 HIS A CA 1
ATOM 2163 C C . HIS A 1 266 ? 21.473 47.170 -18.853 1.00 38.44 266 HIS A C 1
ATOM 2165 O O . HIS A 1 266 ? 22.124 46.206 -19.255 1.00 38.44 266 HIS A O 1
ATOM 2171 N N . ASN A 1 267 ? 21.081 48.165 -19.650 1.00 32.97 267 ASN A N 1
ATOM 2172 C CA . ASN A 1 267 ? 21.506 48.315 -21.040 1.00 32.97 267 ASN A CA 1
ATOM 2173 C C . ASN A 1 267 ? 23.035 48.431 -21.133 1.00 32.97 267 ASN A C 1
ATOM 2175 O O . ASN A 1 267 ? 23.617 49.313 -20.497 1.00 32.97 267 ASN A O 1
ATOM 2179 N N . VAL A 1 268 ? 23.644 47.609 -21.988 1.00 38.25 268 VAL A N 1
ATOM 2180 C CA . VAL A 1 268 ? 24.848 47.968 -22.746 1.00 38.25 268 VAL A CA 1
ATOM 2181 C C . VAL A 1 268 ? 24.610 47.506 -24.181 1.00 38.25 268 VAL A C 1
ATOM 2183 O O . VAL A 1 268 ? 24.283 46.346 -24.425 1.00 38.25 268 VAL A O 1
ATOM 2186 N N . ASP A 1 269 ? 24.682 48.468 -25.088 1.00 34.09 269 ASP A N 1
ATOM 2187 C CA . ASP A 1 269 ? 24.374 48.366 -26.510 1.00 34.09 269 ASP A CA 1
ATOM 2188 C C . ASP A 1 269 ? 25.640 48.041 -27.330 1.00 34.09 269 ASP A C 1
ATOM 2190 O O . ASP A 1 269 ? 26.747 48.370 -26.902 1.00 34.09 269 ASP A O 1
ATOM 2194 N N . MET A 1 270 ? 25.416 47.508 -28.539 1.00 38.25 270 MET A N 1
ATOM 2195 C CA . MET A 1 270 ? 26.329 47.366 -29.698 1.00 38.25 270 MET A CA 1
ATOM 2196 C C . MET A 1 270 ? 27.354 46.212 -29.708 1.00 38.25 270 MET A C 1
ATOM 2198 O O . MET A 1 270 ? 28.442 46.307 -29.156 1.00 38.25 270 MET A O 1
ATOM 2202 N N . ASP A 1 271 ? 27.035 45.113 -30.406 1.00 34.88 271 ASP A N 1
ATOM 2203 C CA . ASP A 1 271 ? 27.386 44.946 -31.834 1.00 34.88 271 ASP A CA 1
ATOM 2204 C C . ASP A 1 271 ? 26.991 43.545 -32.352 1.00 34.88 271 ASP A C 1
ATOM 2206 O O . ASP A 1 271 ? 27.322 42.510 -31.773 1.00 34.88 271 ASP A O 1
ATOM 2210 N N . ALA A 1 272 ? 26.259 43.513 -33.470 1.00 42.41 272 ALA A N 1
ATOM 2211 C CA . ALA A 1 272 ? 25.903 42.297 -34.206 1.00 42.41 272 ALA A CA 1
ATOM 2212 C C . ALA A 1 272 ? 27.032 41.894 -35.181 1.00 42.41 272 ALA A C 1
ATOM 2214 O O . ALA A 1 272 ? 27.770 42.753 -35.662 1.00 42.41 272 ALA A O 1
ATOM 2215 N N . PRO A 1 273 ? 27.115 40.610 -35.580 1.00 39.19 273 PRO A N 1
ATOM 2216 C CA . PRO A 1 273 ? 26.439 40.260 -36.827 1.00 39.19 273 PRO A CA 1
ATOM 2217 C C . PRO A 1 273 ? 25.630 38.956 -36.776 1.00 39.19 273 PRO A C 1
ATOM 2219 O O . PRO A 1 273 ? 25.978 37.950 -36.164 1.00 39.19 273 PRO A O 1
ATOM 2222 N N . SER A 1 274 ? 24.526 39.018 -37.510 1.00 35.88 274 SER A N 1
ATOM 2223 C CA . SER A 1 274 ? 23.515 38.000 -37.771 1.00 35.88 274 SER A CA 1
ATOM 2224 C C . SER A 1 274 ? 24.054 36.692 -38.362 1.00 35.88 274 SER A C 1
ATOM 2226 O O . SER A 1 274 ? 24.725 36.707 -39.393 1.00 35.88 274 SER A O 1
ATOM 2228 N N . SER A 1 275 ? 23.618 35.558 -37.806 1.00 42.66 275 SER A N 1
ATOM 2229 C CA . SER A 1 275 ? 23.586 34.257 -38.491 1.00 42.66 275 SER A CA 1
ATOM 2230 C C . SER A 1 275 ? 22.143 33.725 -38.501 1.00 42.66 275 SER A C 1
ATOM 2232 O O . SER A 1 275 ? 21.486 33.766 -37.459 1.00 42.66 275 SER A O 1
ATOM 2234 N N . PRO A 1 276 ? 21.601 33.273 -39.648 1.00 55.56 276 PRO A N 1
ATOM 2235 C CA . PRO A 1 276 ? 20.198 32.878 -39.753 1.00 55.56 276 PRO A CA 1
ATOM 2236 C C . PRO A 1 276 ? 19.936 31.479 -39.158 1.00 55.56 276 PRO A C 1
ATOM 2238 O O . PRO A 1 276 ? 20.800 30.605 -39.245 1.00 55.56 276 PRO A O 1
ATOM 2241 N N . PRO A 1 277 ? 18.736 31.222 -38.602 1.00 47.91 277 PRO A N 1
ATOM 2242 C CA . PRO A 1 277 ? 18.365 29.904 -38.094 1.00 47.91 277 PRO A CA 1
ATOM 2243 C C . PRO A 1 277 ? 18.069 28.908 -39.236 1.00 47.91 277 PRO A C 1
ATOM 2245 O O . PRO A 1 277 ? 17.654 29.311 -40.329 1.00 47.91 277 PRO A O 1
ATOM 2248 N N . PRO A 1 278 ? 18.250 27.593 -39.008 1.00 40.12 278 PRO A N 1
ATOM 2249 C CA . PRO A 1 278 ? 18.099 26.578 -40.044 1.00 40.12 278 PRO A CA 1
ATOM 2250 C C . PRO A 1 278 ? 16.636 26.406 -40.478 1.00 40.12 278 PRO A C 1
ATOM 2252 O O . PRO A 1 278 ? 15.708 26.349 -39.668 1.00 40.12 278 PRO A O 1
ATOM 2255 N N . LYS A 1 279 ? 16.437 26.299 -41.796 1.00 37.62 279 LYS A N 1
ATOM 2256 C CA . LYS A 1 279 ? 15.138 26.078 -42.444 1.00 37.62 279 LYS A CA 1
ATOM 2257 C C . LYS A 1 279 ? 14.566 24.714 -42.047 1.00 37.62 279 LYS A C 1
ATOM 2259 O O . LYS A 1 279 ? 15.132 23.673 -42.365 1.00 37.62 279 LYS A O 1
ATOM 2264 N N . ARG A 1 280 ? 13.393 24.734 -41.415 1.00 36.28 280 ARG A N 1
ATOM 2265 C CA . ARG A 1 280 ? 12.538 23.570 -41.157 1.00 36.28 280 ARG A CA 1
ATOM 2266 C C . ARG A 1 280 ? 12.030 23.029 -42.502 1.00 36.28 280 ARG A C 1
ATOM 2268 O O . ARG A 1 280 ? 11.199 23.670 -43.143 1.00 36.28 280 ARG A O 1
ATOM 2275 N N . GLN A 1 281 ? 12.553 21.892 -42.963 1.00 39.72 281 GLN A N 1
ATOM 2276 C CA .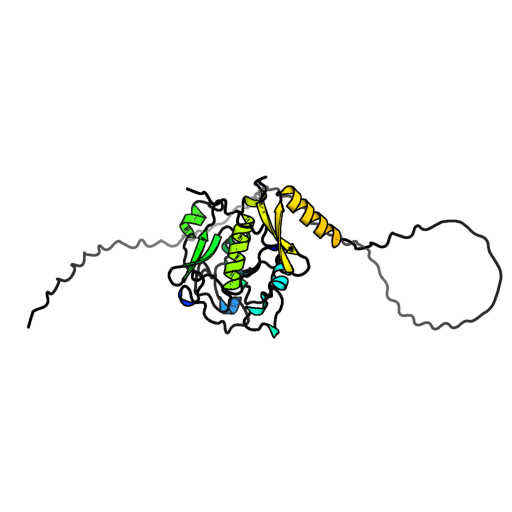 GLN A 1 281 ? 12.030 21.219 -44.154 1.00 39.72 281 GLN A CA 1
ATOM 2277 C C . GLN A 1 281 ? 10.633 20.662 -43.857 1.00 39.72 281 GLN A C 1
ATOM 2279 O O . GLN A 1 281 ? 10.423 19.902 -42.913 1.00 39.72 281 GLN A O 1
ATOM 2284 N N . ARG A 1 282 ? 9.671 21.095 -44.668 1.00 35.62 282 ARG A N 1
ATOM 2285 C CA . ARG A 1 282 ? 8.293 20.612 -44.707 1.00 35.62 282 ARG A CA 1
ATOM 2286 C C . ARG A 1 282 ? 8.297 19.295 -45.486 1.00 35.62 282 ARG A C 1
ATOM 2288 O O . ARG A 1 282 ? 8.563 19.323 -46.685 1.00 35.62 282 ARG A O 1
ATOM 2295 N N . LEU A 1 283 ? 8.038 18.168 -44.821 1.00 39.25 283 LEU A N 1
ATOM 2296 C CA . LEU A 1 283 ? 7.719 16.919 -45.515 1.00 39.25 283 LEU A CA 1
ATOM 2297 C C . LEU A 1 283 ? 6.457 17.151 -46.351 1.00 39.25 283 LEU A C 1
ATOM 2299 O O . LEU A 1 283 ? 5.438 17.618 -45.846 1.00 39.25 283 LEU A O 1
ATOM 2303 N N . THR A 1 284 ? 6.566 16.897 -47.647 1.00 41.75 284 THR A N 1
ATOM 2304 C CA . THR A 1 284 ? 5.461 16.920 -48.599 1.00 41.75 284 THR A CA 1
ATOM 2305 C C . THR A 1 284 ? 4.653 15.637 -48.470 1.00 41.75 284 THR A C 1
ATOM 2307 O O . THR A 1 284 ? 5.206 14.546 -48.612 1.00 41.75 284 THR A O 1
ATOM 2310 N N . ASP A 1 285 ? 3.352 15.788 -48.233 1.00 40.00 285 ASP A N 1
ATOM 2311 C CA . ASP A 1 285 ? 2.362 14.715 -48.280 1.00 40.00 285 ASP A CA 1
ATOM 2312 C C . ASP A 1 285 ? 2.424 13.977 -49.623 1.00 40.00 285 ASP A C 1
ATOM 2314 O O . ASP A 1 285 ? 2.239 14.573 -50.686 1.00 40.00 285 ASP A O 1
ATOM 2318 N N . THR A 1 286 ? 2.669 12.668 -49.570 1.00 41.81 286 THR A N 1
ATOM 2319 C CA . THR A 1 286 ? 2.473 11.761 -50.708 1.00 41.81 286 THR A CA 1
ATOM 2320 C C . THR A 1 286 ? 1.198 10.957 -50.437 1.00 41.81 286 THR A C 1
ATOM 2322 O O . THR A 1 286 ? 1.099 10.372 -49.357 1.00 41.81 286 THR A O 1
ATOM 2325 N N . PRO A 1 287 ? 0.206 10.907 -51.347 1.00 43.34 287 PRO A N 1
ATOM 2326 C CA . PRO A 1 287 ? -1.034 10.183 -51.089 1.00 43.34 287 PRO A CA 1
ATOM 2327 C C . PRO A 1 287 ? -0.792 8.670 -51.134 1.00 43.34 287 PRO A C 1
ATOM 2329 O O . PRO A 1 287 ? -0.379 8.131 -52.160 1.00 43.34 287 PRO A O 1
ATOM 2332 N N . VAL A 1 288 ? -1.077 7.982 -50.029 1.00 47.72 288 VAL A N 1
ATOM 2333 C CA . VAL A 1 288 ? -1.123 6.515 -49.962 1.00 47.72 288 VAL A CA 1
ATOM 2334 C C . VAL A 1 288 ? -2.415 6.040 -50.635 1.00 47.72 288 VAL A C 1
ATOM 2336 O O . VAL A 1 288 ? -3.506 6.463 -50.254 1.00 47.72 288 VAL A O 1
ATOM 2339 N N . GLN A 1 289 ? -2.302 5.177 -51.648 1.00 52.09 289 GLN A N 1
ATOM 2340 C CA . GLN A 1 289 ? -3.459 4.512 -52.252 1.00 52.09 289 GLN A CA 1
ATOM 2341 C C . GLN A 1 289 ? -4.033 3.441 -51.307 1.00 52.09 289 GLN A C 1
ATOM 2343 O O . GLN A 1 289 ? -3.264 2.742 -50.645 1.00 52.09 289 GLN A O 1
ATOM 2348 N N . PRO A 1 290 ? -5.365 3.270 -51.241 1.00 48.19 290 PRO A N 1
ATOM 2349 C CA . PRO A 1 290 ? -5.977 2.273 -50.373 1.00 48.19 290 PRO A CA 1
ATOM 2350 C C . PRO A 1 290 ? -5.736 0.853 -50.903 1.00 48.19 290 PRO A C 1
ATOM 2352 O O . PRO A 1 290 ? -6.112 0.514 -52.024 1.00 48.19 290 PRO A O 1
ATOM 2355 N N . HIS A 1 291 ? -5.127 0.015 -50.064 1.00 44.47 291 HIS A N 1
ATOM 2356 C CA . HIS A 1 291 ? -4.982 -1.417 -50.298 1.00 44.47 291 HIS A CA 1
ATOM 2357 C C . HIS A 1 291 ? -6.338 -2.125 -50.174 1.00 44.47 291 HIS A C 1
ATOM 2359 O O . HIS A 1 291 ? -7.012 -2.050 -49.147 1.00 44.47 291 HIS A O 1
ATOM 2365 N N . THR A 1 292 ? -6.723 -2.832 -51.232 1.00 52.97 292 THR A N 1
ATOM 2366 C CA . THR A 1 292 ? -7.887 -3.722 -51.290 1.00 52.97 292 THR A CA 1
ATOM 2367 C C . THR A 1 292 ? -7.656 -4.964 -50.412 1.00 52.97 292 THR A C 1
ATOM 2369 O O . THR A 1 292 ? -6.585 -5.568 -50.512 1.00 52.97 292 THR A O 1
ATOM 2372 N N . PRO A 1 293 ? -8.621 -5.399 -49.580 1.00 52.69 293 PRO A N 1
ATOM 2373 C CA . PRO A 1 293 ? -8.481 -6.623 -48.792 1.00 52.69 293 PRO A CA 1
ATOM 2374 C C . PRO A 1 293 ? -8.647 -7.888 -49.662 1.00 52.69 293 PRO A C 1
ATOM 2376 O O . PRO A 1 293 ? -9.447 -7.880 -50.603 1.00 52.69 293 PRO A O 1
ATOM 2379 N N . PRO A 1 294 ? -7.925 -8.989 -49.368 1.00 45.09 294 PRO A N 1
ATOM 2380 C CA . PRO A 1 294 ? -8.046 -10.237 -50.113 1.00 45.09 294 PRO A CA 1
ATOM 2381 C C . PRO A 1 294 ? -9.341 -10.994 -49.778 1.00 45.09 294 PRO A C 1
ATOM 2383 O O . PRO A 1 294 ? -9.855 -10.952 -48.661 1.00 45.09 294 PRO A O 1
ATOM 2386 N N . GLN A 1 295 ? -9.857 -11.687 -50.793 1.00 41.50 295 GLN A N 1
ATOM 2387 C CA . GLN A 1 295 ? -11.120 -12.422 -50.788 1.00 41.50 295 GLN A CA 1
ATOM 2388 C C . GLN A 1 295 ? -11.073 -13.682 -49.908 1.00 41.50 295 GLN A C 1
ATOM 2390 O O . GLN A 1 295 ? -10.084 -14.411 -49.872 1.00 41.50 295 GLN A O 1
ATOM 2395 N N . SER A 1 296 ? -12.195 -13.936 -49.231 1.00 39.75 296 SER A N 1
ATOM 2396 C CA . SER A 1 296 ? -12.490 -15.140 -48.450 1.00 39.75 296 SER A CA 1
ATOM 2397 C C . SER A 1 296 ? -12.513 -16.385 -49.344 1.00 39.75 296 SER A C 1
ATOM 2399 O O . SER A 1 296 ? -13.280 -16.449 -50.303 1.00 39.75 296 SER A O 1
ATOM 2401 N N . ILE A 1 297 ? -11.694 -17.384 -49.010 1.00 46.28 297 ILE A N 1
ATOM 2402 C CA . ILE A 1 297 ? -11.755 -18.723 -49.603 1.00 46.28 297 ILE A CA 1
ATOM 2403 C C . ILE A 1 297 ? -12.655 -19.581 -48.710 1.00 46.28 297 ILE A C 1
ATOM 2405 O O . ILE A 1 297 ? -12.370 -19.787 -47.530 1.00 46.28 297 ILE A O 1
ATOM 2409 N N . SER A 1 298 ? -13.761 -20.059 -49.274 1.00 48.06 298 SER A N 1
ATOM 2410 C CA . SER A 1 298 ? -14.661 -21.036 -48.652 1.00 48.06 298 SER A CA 1
ATOM 2411 C C . SER A 1 298 ? -14.035 -22.439 -48.682 1.00 48.06 298 SER A C 1
ATOM 2413 O O . SER A 1 298 ? -13.359 -22.767 -49.658 1.00 48.06 298 SER A O 1
ATOM 2415 N N . PRO A 1 299 ? -14.272 -23.307 -47.682 1.00 55.59 299 PRO A N 1
ATOM 2416 C CA . PRO A 1 299 ? -13.724 -24.655 -47.696 1.00 55.59 299 PRO A CA 1
ATOM 2417 C C . PRO A 1 299 ? -14.552 -25.578 -48.598 1.00 55.59 299 PRO A C 1
ATOM 2419 O O . PRO A 1 299 ? -15.763 -25.734 -48.431 1.00 55.59 299 PRO A O 1
ATOM 2422 N N . THR A 1 300 ? -13.876 -26.224 -49.545 1.00 45.50 300 THR A N 1
ATOM 2423 C CA . THR A 1 300 ? -14.386 -27.374 -50.294 1.00 45.50 300 THR A CA 1
ATOM 2424 C C . THR A 1 300 ? -14.496 -28.597 -49.390 1.00 45.50 300 THR A C 1
ATOM 2426 O O . THR A 1 300 ? -13.565 -28.966 -48.681 1.00 45.50 300 THR A O 1
ATOM 2429 N N . ARG A 1 301 ? -15.665 -29.226 -49.463 1.00 45.38 301 ARG A N 1
ATOM 2430 C CA . ARG A 1 301 ? -16.046 -30.491 -48.841 1.00 45.38 301 ARG A CA 1
ATOM 2431 C C . ARG A 1 301 ? -15.537 -31.656 -49.695 1.00 45.38 301 ARG A C 1
ATOM 2433 O O . ARG A 1 301 ? -15.899 -31.724 -50.869 1.00 45.38 301 ARG A O 1
ATOM 2440 N N . SER A 1 302 ? -14.764 -32.569 -49.111 1.00 46.66 302 SER A N 1
ATOM 2441 C CA . SER A 1 302 ? -14.657 -34.000 -49.458 1.00 46.66 302 SER A CA 1
ATOM 2442 C C . SER A 1 302 ? -13.958 -34.726 -48.320 1.00 46.66 302 SER A C 1
ATOM 2444 O O . SER A 1 302 ? -12.894 -34.225 -47.899 1.00 46.66 302 SER A O 1
#

Sequence (302 aa):
MLVIDIKYPIVPSFDNFQCPDELPESWSDDLAPIEPGIYRDARERDDGCRITGSFLPTELAHIIPQAQSEWWQKNLMYTYVANPDESFDAKCPDNTILLRCDMHKMWDDNRFAILPKAGGWYTHVLLNSTTTELEQEYHNLQLQPLRGVSRHFFFCRFALAIFAKSAFLRQRIRRKLVILDRSGSSKVREMSVDEYKELINLAARGTSRSTSPTKRQRRDESESNPQDDEFSHVDVASEDELEDDTEEEVTRGRPRKRAGSPIMPHNVDMDAPSSPPPKRQRLTDTPVQPHTPPQSISPTRS

pLDDT: mean 72.92, std 24.5, range [29.39, 98.44]

Secondary structure (DSSP, 8-state):
---------B--SGGG----SS--GGG-TTTS--BPP--SSHHHHHSS-TTT---SSEEEEESS-GGGHHHHHHTTGGGGSS-TTT--STTSGGGEEEEEHHHHHHHHTTSEEEEEETTEEEEEEPTT---HHHHHHHTTPBPPPPBS--HHHHHHHHHHHHHHH-SGGGS---EEEEEE-TTS-EEEEEE-HHHHHHHHHHHHHTT--------PPPPP-------------------------------------------PPPP--------PPPP---PPP-PPPPPPPPPPPPPPP-